Protein AF-0000000083250694 (afdb_homodimer)

Structur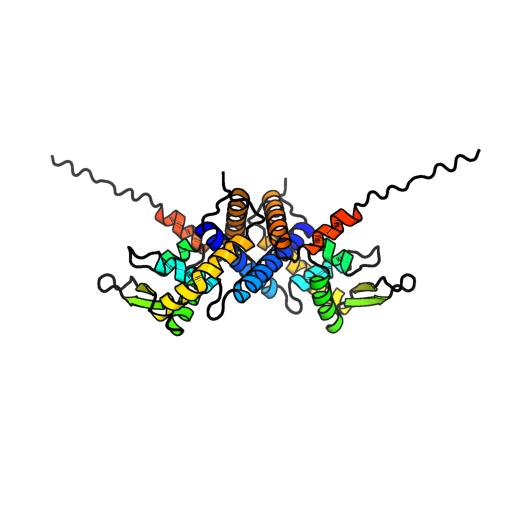e (mmCIF, N/CA/C/O backbone):
data_AF-0000000083250694-model_v1
#
loop_
_entity.id
_entity.type
_entity.pdbx_description
1 polymer 'DNA-binding MarR family transcriptional regulator'
#
loop_
_atom_site.group_PDB
_atom_site.id
_atom_site.type_symbol
_atom_site.label_atom_id
_atom_site.label_alt_id
_atom_site.label_comp_id
_atom_site.label_asym_id
_atom_site.label_entity_id
_atom_site.label_seq_id
_atom_site.pdbx_PDB_ins_code
_atom_site.Cartn_x
_atom_site.Cartn_y
_atom_site.Cartn_z
_atom_site.occupancy
_atom_site.B_iso_or_equiv
_atom_site.auth_seq_id
_atom_site.auth_comp_id
_atom_site.auth_asym_id
_atom_site.auth_atom_id
_atom_site.pdbx_PDB_model_num
ATOM 1 N N . MET A 1 1 ? -27.5 13.82 0.623 1 37.41 1 MET A N 1
ATOM 2 C CA . MET A 1 1 ? -26.562 14.047 1.709 1 37.41 1 MET A CA 1
ATOM 3 C C . MET A 1 1 ? -25.125 13.805 1.243 1 37.41 1 MET A C 1
ATOM 5 O O . MET A 1 1 ? -24.844 12.789 0.613 1 37.41 1 MET A O 1
ATOM 9 N N . HIS A 1 2 ? -24.328 14.688 0.843 1 50.53 2 HIS A N 1
ATOM 10 C CA . HIS A 1 2 ? -23.094 14.75 0.069 1 50.53 2 HIS A CA 1
ATOM 11 C C . HIS A 1 2 ? -21.984 13.969 0.748 1 50.53 2 HIS A C 1
ATOM 13 O O . HIS A 1 2 ? -21.75 14.117 1.949 1 50.53 2 HIS A O 1
ATOM 19 N N . ASP A 1 3 ? -21.797 12.695 0.437 1 65.75 3 ASP A N 1
ATOM 20 C CA . ASP A 1 3 ? -20.75 11.766 0.854 1 65.75 3 ASP A CA 1
ATOM 21 C C . ASP A 1 3 ? -19.406 12.484 1.016 1 65.75 3 ASP A C 1
ATOM 23 O O . ASP A 1 3 ? -18.422 12.094 0.395 1 65.75 3 ASP A O 1
ATOM 27 N N . ASP A 1 4 ? -19.609 13.656 1.803 1 83.25 4 ASP A N 1
ATOM 28 C CA . ASP A 1 4 ? -18.422 14.477 2.002 1 83.25 4 ASP A CA 1
ATOM 29 C C . ASP A 1 4 ? -17.438 13.789 2.941 1 83.25 4 ASP A C 1
ATOM 31 O O . ASP A 1 4 ? -17.766 13.5 4.094 1 83.25 4 ASP A O 1
ATOM 35 N N . LYS A 1 5 ? -16.422 13.383 2.465 1 90.69 5 LYS A N 1
ATOM 36 C CA . LYS A 1 5 ? -15.352 12.781 3.26 1 90.69 5 LYS A CA 1
ATOM 37 C C . LYS A 1 5 ? -14.391 13.844 3.787 1 90.69 5 LYS A C 1
ATOM 39 O O . LYS A 1 5 ? -13.789 14.586 3.008 1 90.69 5 LYS A O 1
ATOM 44 N N . PRO A 1 6 ? -14.422 13.945 5.191 1 90.81 6 PRO A N 1
ATOM 45 C CA . PRO A 1 6 ? -13.484 14.914 5.746 1 90.81 6 PRO A CA 1
ATOM 46 C C . PRO A 1 6 ? -12.047 14.695 5.266 1 90.81 6 PRO A C 1
ATOM 48 O O . PRO A 1 6 ? -11.617 13.547 5.102 1 90.81 6 PRO A O 1
ATOM 51 N N . LEU A 1 7 ? -11.359 15.82 5 1 88.25 7 LEU A N 1
ATOM 52 C CA . LEU A 1 7 ? -10 15.773 4.488 1 88.25 7 LEU A CA 1
ATOM 53 C C . LEU A 1 7 ? -9.109 14.93 5.395 1 88.25 7 LEU A C 1
ATOM 55 O O . LEU A 1 7 ? -8.266 14.172 4.914 1 88.25 7 LEU A O 1
ATOM 59 N N . LEU A 1 8 ? -9.312 15.039 6.711 1 86.62 8 LEU A N 1
ATOM 60 C CA . LEU A 1 8 ? -8.492 14.297 7.656 1 86.62 8 LEU A CA 1
ATOM 61 C C . LEU A 1 8 ? -8.672 12.789 7.469 1 86.62 8 LEU A C 1
ATOM 63 O O . LEU A 1 8 ? -7.707 12.031 7.574 1 86.62 8 LEU A O 1
ATOM 67 N N . LEU A 1 9 ? -9.898 12.359 7.152 1 91.38 9 LEU A N 1
ATOM 68 C CA . LEU A 1 9 ? -10.164 10.953 6.898 1 91.38 9 LEU A CA 1
ATOM 69 C C . LEU A 1 9 ? -9.414 10.477 5.656 1 91.38 9 LEU A C 1
ATOM 71 O O . LEU A 1 9 ? -8.805 9.406 5.668 1 91.38 9 LEU A O 1
ATOM 75 N N . LEU A 1 10 ? -9.43 11.258 4.648 1 92.38 10 LEU A N 1
ATOM 76 C CA . LEU A 1 10 ? -8.758 10.906 3.404 1 92.38 10 LEU A CA 1
ATOM 77 C C . LEU A 1 10 ? -7.246 10.836 3.607 1 92.38 10 LEU A C 1
ATOM 79 O O . LEU A 1 10 ? -6.59 9.922 3.109 1 92.38 10 LEU A O 1
ATOM 83 N N . GLN A 1 11 ? -6.738 11.719 4.344 1 89.06 11 GLN A N 1
ATOM 84 C CA . GLN A 1 11 ? -5.305 11.766 4.605 1 89.06 11 GLN A CA 1
ATOM 85 C C . GLN A 1 11 ? -4.855 10.562 5.43 1 89.06 11 GLN A C 1
ATOM 87 O O . GLN A 1 11 ? -3.832 9.945 5.129 1 89.06 11 GLN A O 1
ATOM 92 N N . GLN A 1 12 ? -5.656 10.273 6.441 1 88.44 12 GLN A N 1
ATOM 93 C CA . GLN A 1 12 ? -5.305 9.156 7.312 1 88.44 12 GLN A CA 1
ATOM 94 C C . GLN A 1 12 ? -5.391 7.828 6.562 1 88.44 12 GLN A C 1
ATOM 96 O O . GLN A 1 12 ? -4.543 6.953 6.746 1 88.44 12 GLN A O 1
ATOM 101 N N . THR A 1 13 ? -6.395 7.707 5.785 1 93.38 13 THR A N 1
ATOM 102 C CA . THR A 1 13 ? -6.578 6.473 5.031 1 93.38 13 THR A CA 1
ATOM 103 C C . THR A 1 13 ? -5.457 6.293 4.008 1 93.38 13 THR A C 1
ATOM 105 O O . THR A 1 13 ? -4.926 5.195 3.846 1 93.38 13 THR A O 1
ATOM 108 N N . TYR A 1 14 ? -5.09 7.379 3.348 1 92.5 14 TYR A N 1
ATOM 109 C CA . TYR A 1 14 ? -3.973 7.355 2.412 1 92.5 14 TYR A CA 1
ATOM 110 C C . TYR A 1 14 ? -2.684 6.949 3.113 1 92.5 14 TYR A C 1
ATOM 112 O O . TYR A 1 14 ? -1.978 6.047 2.656 1 92.5 14 TYR A O 1
ATOM 120 N N . ALA A 1 15 ? -2.451 7.562 4.234 1 86.31 15 ALA A N 1
ATOM 121 C CA . ALA A 1 15 ? -1.24 7.273 4.996 1 86.31 15 ALA A CA 1
ATOM 122 C C . ALA A 1 15 ? -1.222 5.82 5.465 1 86.31 15 ALA A C 1
ATOM 124 O O . ALA A 1 15 ? -0.187 5.152 5.395 1 86.31 15 ALA A O 1
ATOM 125 N N . ALA A 1 16 ? -2.342 5.332 5.938 1 89.94 16 ALA A N 1
ATOM 126 C CA . ALA A 1 16 ? -2.439 3.963 6.434 1 89.94 16 ALA A CA 1
ATOM 127 C C . ALA A 1 16 ? -2.236 2.953 5.309 1 89.94 16 ALA A C 1
ATOM 129 O O . ALA A 1 16 ? -1.6 1.915 5.504 1 89.94 16 ALA A O 1
ATOM 130 N N . LEU A 1 17 ? -2.783 3.24 4.176 1 93.62 17 LEU A N 1
ATOM 131 C CA . LEU A 1 17 ? -2.646 2.365 3.016 1 93.62 17 LEU A CA 1
ATOM 132 C C . LEU A 1 17 ? -1.185 2.227 2.609 1 93.62 17 LEU A C 1
ATOM 134 O O . LEU A 1 17 ? -0.681 1.11 2.461 1 93.62 17 LEU A O 1
ATOM 138 N N . ILE A 1 18 ? -0.515 3.352 2.514 1 89.38 18 ILE A N 1
ATOM 139 C CA . ILE A 1 18 ? 0.882 3.369 2.094 1 89.38 18 ILE A CA 1
ATOM 140 C C . ILE A 1 18 ? 1.743 2.662 3.139 1 89.38 18 ILE A C 1
ATOM 142 O O . ILE A 1 18 ? 2.549 1.792 2.801 1 89.38 18 ILE A O 1
ATOM 146 N N . ALA A 1 19 ? 1.518 2.979 4.402 1 86.56 19 ALA A N 1
ATOM 147 C CA . ALA A 1 19 ? 2.312 2.395 5.48 1 86.56 19 ALA A CA 1
ATOM 148 C C . ALA A 1 19 ? 2.094 0.887 5.566 1 86.56 19 ALA A C 1
ATOM 150 O O . ALA A 1 19 ? 3.049 0.125 5.746 1 86.56 19 ALA A O 1
ATOM 151 N N . SER A 1 20 ? 0.843 0.477 5.492 1 91.62 20 SER A N 1
ATOM 152 C CA . SER A 1 20 ? 0.532 -0.947 5.562 1 91.62 20 SER A CA 1
ATOM 153 C C . SER A 1 20 ? 1.184 -1.713 4.418 1 91.62 20 SER A C 1
ATOM 155 O O . SER A 1 20 ? 1.763 -2.781 4.629 1 91.62 20 SER A O 1
ATOM 157 N N . ALA A 1 21 ? 1.111 -1.134 3.25 1 90.81 21 ALA A N 1
ATOM 158 C CA . ALA A 1 21 ? 1.697 -1.78 2.08 1 90.81 21 ALA A CA 1
ATOM 159 C C . ALA A 1 21 ? 3.215 -1.878 2.209 1 90.81 21 ALA A C 1
ATOM 161 O O . ALA A 1 21 ? 3.797 -2.938 1.969 1 90.81 21 ALA A O 1
ATOM 162 N N . HIS A 1 22 ? 3.865 -0.822 2.602 1 86.56 22 HIS A N 1
ATOM 163 C CA . HIS A 1 22 ? 5.316 -0.796 2.725 1 86.56 22 HIS A CA 1
ATOM 164 C C . HIS A 1 22 ? 5.789 -1.703 3.855 1 86.56 22 HIS A C 1
ATOM 166 O O . HIS A 1 22 ? 6.781 -2.424 3.707 1 86.56 22 HIS A O 1
ATOM 172 N N . GLY A 1 23 ? 5.078 -1.612 4.961 1 86.06 23 GLY A N 1
ATOM 173 C CA . GLY A 1 23 ? 5.418 -2.492 6.066 1 86.06 23 GLY A CA 1
ATOM 174 C C . GLY A 1 23 ? 5.312 -3.963 5.715 1 86.06 23 GLY A C 1
ATOM 175 O O . GLY A 1 23 ? 6.207 -4.75 6.031 1 86.06 23 GLY A O 1
ATOM 176 N N . LEU A 1 24 ? 4.281 -4.336 5.059 1 89 24 LEU A N 1
ATOM 177 C CA . LEU A 1 24 ? 4.062 -5.727 4.672 1 89 24 LEU A CA 1
ATOM 178 C C . LEU A 1 24 ? 5.07 -6.16 3.613 1 89 24 LEU A C 1
ATOM 180 O O . LEU A 1 24 ? 5.586 -7.281 3.664 1 89 24 LEU A O 1
ATOM 184 N N . GLN A 1 25 ? 5.301 -5.297 2.648 1 86.81 25 GLN A N 1
ATOM 185 C CA . GLN A 1 25 ? 6.285 -5.605 1.618 1 86.81 25 GLN A CA 1
ATOM 186 C C . GLN A 1 25 ? 7.668 -5.824 2.227 1 86.81 25 GLN A C 1
ATOM 188 O O . GLN A 1 25 ? 8.367 -6.77 1.862 1 86.81 25 GLN A O 1
ATOM 193 N N . ALA A 1 26 ? 8.047 -4.98 3.139 1 84.38 26 ALA A N 1
ATOM 194 C CA . ALA A 1 26 ? 9.344 -5.109 3.809 1 84.38 26 ALA A CA 1
ATOM 195 C C . ALA A 1 26 ? 9.438 -6.426 4.574 1 84.38 26 ALA A C 1
ATOM 197 O O . ALA A 1 26 ? 10.469 -7.094 4.543 1 84.38 26 ALA A O 1
ATOM 198 N N . GLN A 1 27 ? 8.383 -6.754 5.223 1 84.12 27 GLN A N 1
ATOM 199 C CA . GLN A 1 27 ? 8.352 -8.016 5.961 1 84.12 27 GLN A CA 1
ATOM 200 C C . GLN A 1 27 ? 8.438 -9.203 5.012 1 84.12 27 GLN A C 1
ATOM 202 O O . GLN A 1 27 ? 9.156 -10.172 5.281 1 84.12 27 GLN A O 1
ATOM 207 N N . GLY A 1 28 ? 7.656 -9.133 3.945 1 85 28 GLY A N 1
ATOM 208 C CA . GLY A 1 28 ? 7.672 -10.211 2.967 1 85 28 GLY A CA 1
ATOM 209 C C . GLY A 1 28 ? 9.031 -10.422 2.33 1 85 28 GLY A C 1
ATOM 210 O O . GLY A 1 28 ? 9.445 -11.555 2.096 1 85 28 GLY A O 1
ATOM 211 N N . ASP A 1 29 ? 9.727 -9.32 2.064 1 77.56 29 ASP A N 1
ATOM 212 C CA . ASP A 1 29 ? 11.023 -9.375 1.411 1 77.56 29 ASP A CA 1
ATOM 213 C C . ASP A 1 29 ? 12.078 -9.984 2.338 1 77.56 29 ASP A C 1
ATOM 215 O O . ASP A 1 29 ? 13.094 -10.508 1.875 1 77.56 29 ASP A O 1
ATOM 219 N N . LYS A 1 30 ? 11.859 -9.836 3.613 1 77.56 30 LYS A N 1
ATOM 220 C CA . LYS A 1 30 ? 12.789 -10.438 4.566 1 77.56 30 LYS A CA 1
ATOM 221 C C . LYS A 1 30 ? 12.68 -11.961 4.555 1 77.56 30 LYS A C 1
ATOM 223 O O . LYS A 1 30 ? 13.633 -12.656 4.914 1 77.56 30 LYS A O 1
ATOM 228 N N . TYR A 1 31 ? 11.516 -12.367 4.203 1 69.38 31 TYR A N 1
ATOM 229 C CA . TYR A 1 31 ? 11.266 -13.805 4.277 1 69.38 31 TYR A CA 1
ATOM 230 C C . TYR A 1 31 ? 11.773 -14.516 3.029 1 69.38 31 TYR A C 1
ATOM 232 O O . TYR A 1 31 ? 11.977 -15.734 3.037 1 69.38 31 TYR A O 1
ATOM 240 N N . VAL A 1 32 ? 12.062 -13.641 1.987 1 65.94 32 VAL A N 1
ATOM 241 C CA . VAL A 1 32 ? 12.398 -14.312 0.738 1 65.94 32 VAL A CA 1
ATOM 242 C C . VAL A 1 32 ? 13.789 -13.875 0.277 1 65.94 32 VAL A C 1
ATOM 244 O O . VAL A 1 32 ? 14.195 -12.734 0.513 1 65.94 32 VAL A O 1
ATOM 247 N N . GLU A 1 33 ? 14.672 -14.789 -0.021 1 67.06 33 GLU A N 1
ATOM 248 C CA . GLU A 1 33 ? 16.078 -14.594 -0.351 1 67.06 33 GLU A CA 1
ATOM 249 C C . GLU A 1 33 ? 16.25 -14.125 -1.794 1 67.06 33 GLU A C 1
ATOM 251 O O . GLU A 1 33 ? 16.875 -13.094 -2.047 1 67.06 33 GLU A O 1
ATOM 256 N N . VAL A 1 34 ? 15.75 -14.898 -2.734 1 73.38 34 VAL A N 1
ATOM 257 C CA . VAL A 1 34 ? 16.078 -14.695 -4.141 1 73.38 34 VAL A CA 1
ATOM 258 C C . VAL A 1 34 ? 14.914 -14.008 -4.852 1 73.38 34 VAL A C 1
ATOM 260 O O . VAL A 1 34 ? 15.125 -13.102 -5.664 1 73.38 34 VAL A O 1
ATOM 263 N N . LEU A 1 35 ? 13.672 -14.367 -4.488 1 84.44 35 LEU A N 1
ATOM 264 C CA . LEU A 1 35 ? 12.469 -13.812 -5.086 1 84.44 35 LEU A CA 1
ATOM 265 C C . LEU A 1 35 ? 11.711 -12.953 -4.078 1 84.44 35 LEU A C 1
ATOM 267 O O . LEU A 1 35 ? 11.727 -13.242 -2.877 1 84.44 35 LEU A O 1
ATOM 271 N N . THR A 1 36 ? 11.148 -11.906 -4.609 1 85.56 36 THR A N 1
ATOM 272 C CA . THR A 1 36 ? 10.227 -11.172 -3.754 1 85.56 36 THR A CA 1
ATOM 273 C C . THR A 1 36 ? 9 -12.016 -3.42 1 85.56 36 THR A C 1
ATOM 275 O O . THR A 1 36 ? 8.742 -13.031 -4.07 1 85.56 36 THR A O 1
ATOM 278 N N . SER A 1 37 ? 8.258 -11.602 -2.428 1 86.06 37 SER A N 1
ATOM 279 C CA . SER A 1 37 ? 7.031 -12.297 -2.061 1 86.06 37 SER A CA 1
ATOM 280 C C . SER A 1 37 ? 6.047 -12.328 -3.225 1 86.06 37 SER A C 1
ATOM 282 O O . SER A 1 37 ? 5.41 -13.359 -3.475 1 86.06 37 SER A O 1
ATOM 284 N N . ARG A 1 38 ? 5.965 -11.227 -3.941 1 86.69 38 ARG A N 1
ATOM 285 C CA . ARG A 1 38 ? 5.051 -11.164 -5.078 1 86.69 38 ARG A CA 1
ATOM 286 C C . ARG A 1 38 ? 5.457 -12.156 -6.164 1 86.69 38 ARG A C 1
ATOM 288 O O . ARG A 1 38 ? 4.605 -12.812 -6.762 1 86.69 38 ARG A O 1
ATOM 295 N N . GLN A 1 39 ? 6.695 -12.188 -6.426 1 89.31 39 GLN A N 1
ATOM 296 C CA . GLN A 1 39 ? 7.207 -13.117 -7.422 1 89.31 39 GLN A CA 1
ATOM 297 C C . GLN A 1 39 ? 6.941 -14.562 -7.012 1 89.31 39 GLN A C 1
ATOM 299 O O . GLN A 1 39 ? 6.578 -15.398 -7.848 1 89.31 39 GLN A O 1
ATOM 304 N N . LEU A 1 40 ? 7.133 -14.883 -5.797 1 88.06 40 LEU A N 1
ATOM 305 C CA . LEU A 1 40 ? 6.883 -16.234 -5.293 1 88.06 40 LEU A CA 1
ATOM 306 C C . LEU A 1 40 ? 5.402 -16.594 -5.406 1 88.06 40 LEU A C 1
ATOM 308 O O . LEU A 1 40 ? 5.059 -17.719 -5.754 1 88.06 40 LEU A O 1
ATOM 312 N N . MET A 1 41 ? 4.598 -15.633 -5.125 1 88 41 MET A N 1
ATOM 313 C CA . MET A 1 41 ? 3.16 -15.859 -5.238 1 88 41 MET A CA 1
ATOM 314 C C . MET A 1 41 ? 2.77 -16.172 -6.676 1 88 41 MET A C 1
ATOM 316 O O . MET A 1 41 ? 1.985 -17.094 -6.926 1 88 41 MET A O 1
ATOM 320 N N . VAL A 1 42 ? 3.293 -15.477 -7.578 1 90.75 42 VAL A N 1
ATOM 321 C CA . VAL A 1 42 ? 3.014 -15.703 -8.992 1 90.75 42 VAL A CA 1
ATOM 322 C C . VAL A 1 42 ? 3.504 -17.094 -9.398 1 90.75 42 VAL A C 1
ATOM 324 O O . VAL A 1 42 ? 2.795 -17.828 -10.086 1 90.75 42 VAL A O 1
ATOM 327 N N . LEU A 1 43 ? 4.672 -17.391 -8.938 1 90.56 43 LEU A N 1
ATOM 328 C CA . LEU A 1 43 ? 5.238 -18.703 -9.227 1 90.56 43 LEU A CA 1
ATOM 329 C C . LEU A 1 43 ? 4.344 -19.812 -8.688 1 90.56 43 LEU A C 1
ATOM 331 O O . LEU A 1 43 ? 4.141 -20.844 -9.344 1 90.56 43 LEU A O 1
ATOM 335 N N . THR A 1 44 ? 3.859 -19.641 -7.535 1 88.12 44 THR A N 1
ATOM 336 C CA . THR A 1 44 ? 2.971 -20.609 -6.898 1 88.12 44 THR A CA 1
ATOM 337 C C . THR A 1 44 ? 1.701 -20.797 -7.727 1 88.12 44 THR A C 1
ATOM 339 O O . THR A 1 44 ? 1.256 -21.922 -7.938 1 88.12 44 THR A O 1
ATOM 342 N N . VAL A 1 45 ? 1.151 -19.719 -8.188 1 88.38 45 VAL A N 1
ATOM 343 C CA . VAL A 1 45 ? -0.077 -19.766 -8.969 1 88.38 45 VAL A CA 1
ATOM 344 C C . VAL A 1 45 ? 0.175 -20.5 -10.281 1 88.38 45 VAL A C 1
ATOM 346 O O . VAL A 1 45 ? -0.613 -21.375 -10.68 1 88.38 45 VAL A O 1
ATOM 349 N N . ILE A 1 46 ? 1.248 -20.188 -10.938 1 90.12 46 ILE A N 1
ATOM 350 C CA . ILE A 1 46 ? 1.582 -20.859 -12.188 1 90.12 46 ILE A CA 1
ATOM 351 C C . ILE A 1 46 ? 1.74 -22.359 -11.953 1 90.12 46 ILE A C 1
ATOM 353 O O . ILE A 1 46 ? 1.211 -23.172 -12.711 1 90.12 46 ILE A O 1
ATOM 357 N N . ALA A 1 47 ? 2.43 -22.703 -10.906 1 87.75 47 ALA A N 1
ATOM 358 C CA . ALA A 1 47 ? 2.717 -24.109 -10.602 1 87.75 47 ALA A CA 1
ATOM 359 C C . ALA A 1 47 ? 1.436 -24.875 -10.289 1 87.75 47 ALA A C 1
ATOM 361 O O . ALA A 1 47 ? 1.338 -26.062 -10.578 1 87.75 47 ALA A O 1
ATOM 362 N N . ARG A 1 48 ? 0.532 -24.234 -9.789 1 83.94 48 ARG A N 1
ATOM 363 C CA . ARG A 1 48 ? -0.712 -24.875 -9.383 1 83.94 48 ARG A CA 1
ATOM 364 C C . ARG A 1 48 ? -1.666 -25.016 -10.57 1 83.94 48 ARG A C 1
ATOM 366 O O . ARG A 1 48 ? -2.508 -25.906 -10.594 1 83.94 48 ARG A O 1
ATOM 373 N N . MET A 1 49 ? -1.572 -24.109 -11.484 1 81.31 49 MET A N 1
ATOM 374 C CA . MET A 1 49 ? -2.482 -24.109 -12.633 1 81.31 49 MET A CA 1
ATOM 375 C C . MET A 1 49 ? -2.064 -25.156 -13.656 1 81.31 49 MET A C 1
ATOM 377 O O . MET A 1 49 ? -2.793 -25.406 -14.625 1 81.31 49 MET A O 1
ATOM 381 N N . ALA A 1 50 ? -1.828 -26.359 -13.484 1 63.69 50 ALA A N 1
ATOM 382 C CA . ALA A 1 50 ? -1.199 -27.406 -14.297 1 63.69 50 ALA A CA 1
ATOM 383 C C . ALA A 1 50 ? -2.145 -27.891 -15.391 1 63.69 50 ALA A C 1
ATOM 385 O O . ALA A 1 50 ? -1.7 -28.344 -16.453 1 63.69 50 ALA A O 1
ATOM 386 N N . ASP A 1 51 ? -3.367 -27.875 -15.18 1 59.72 51 ASP A N 1
ATOM 387 C CA . ASP A 1 51 ? -4.207 -28.672 -16.062 1 59.72 51 ASP A CA 1
ATOM 388 C C . ASP A 1 51 ? -4.402 -27.984 -17.406 1 59.72 51 ASP A C 1
ATOM 390 O O . ASP A 1 51 ? -4.723 -28.625 -18.406 1 59.72 51 ASP A O 1
ATOM 394 N N . GLU A 1 52 ? -4.266 -26.75 -17.562 1 65.75 52 GLU A N 1
ATOM 395 C CA . GLU A 1 52 ? -4.449 -25.969 -18.797 1 65.75 52 GLU A CA 1
ATOM 396 C C . GLU A 1 52 ? -3.295 -25 -19.016 1 65.75 52 GLU A C 1
ATOM 398 O O . GLU A 1 52 ? -2.506 -24.75 -18.094 1 65.75 52 GLU A O 1
ATOM 403 N N . PRO A 1 53 ? -3.053 -24.844 -20.344 1 78.94 53 PRO A N 1
ATOM 404 C CA . PRO A 1 53 ? -2.049 -23.812 -20.578 1 78.94 53 PRO A CA 1
ATOM 405 C C . PRO A 1 53 ? -2.244 -22.578 -19.688 1 78.94 53 PRO A C 1
ATOM 407 O O . PRO A 1 53 ? -3.344 -22.031 -19.625 1 78.94 53 PRO A O 1
ATOM 410 N N . VAL A 1 54 ? -1.235 -22.406 -18.953 1 87.94 54 VAL A N 1
ATOM 411 C CA . VAL A 1 54 ? -1.268 -21.25 -18.047 1 87.94 54 VAL A CA 1
ATOM 412 C C . VAL A 1 54 ? -0.874 -19.984 -18.812 1 87.94 54 VAL A C 1
ATOM 414 O O . VAL A 1 54 ? 0.274 -19.844 -19.234 1 87.94 54 VAL A O 1
ATOM 417 N N . THR A 1 55 ? -1.878 -19.078 -19.031 1 89 55 THR A N 1
ATOM 418 C CA . THR A 1 55 ? -1.605 -17.844 -19.75 1 89 55 THR A CA 1
ATOM 419 C C . THR A 1 55 ? -1.338 -16.688 -18.781 1 89 55 THR A C 1
ATOM 421 O O . THR A 1 55 ? -1.682 -16.781 -17.594 1 89 55 THR A O 1
ATOM 424 N N . ILE A 1 56 ? -0.686 -15.672 -19.359 1 90.31 56 ILE A N 1
ATOM 425 C CA . ILE A 1 56 ? -0.428 -14.477 -18.562 1 90.31 56 ILE A CA 1
ATOM 426 C C . ILE A 1 56 ? -1.748 -13.898 -18.047 1 90.31 56 ILE A C 1
ATOM 428 O O . ILE A 1 56 ? -1.859 -13.523 -16.875 1 90.31 56 ILE A O 1
ATOM 432 N N . ASN A 1 57 ? -2.76 -13.938 -18.844 1 88.19 57 ASN A N 1
ATOM 433 C CA . ASN A 1 57 ? -4.066 -13.406 -18.484 1 88.19 57 ASN A CA 1
ATOM 434 C C . ASN A 1 57 ? -4.711 -14.227 -17.359 1 88.19 57 ASN A C 1
ATOM 436 O O . ASN A 1 57 ? -5.32 -13.664 -16.453 1 88.19 57 ASN A O 1
ATOM 440 N N . ALA A 1 58 ? -4.602 -15.484 -17.469 1 87.44 58 ALA A N 1
ATOM 441 C CA . ALA A 1 58 ? -5.184 -16.359 -16.453 1 87.44 58 ALA A CA 1
ATOM 442 C C . ALA A 1 58 ? -4.523 -16.141 -15.102 1 87.44 58 ALA A C 1
ATOM 444 O O . ALA A 1 58 ? -5.199 -16.109 -14.07 1 87.44 58 ALA A O 1
ATOM 445 N N . VAL A 1 59 ? -3.223 -15.945 -15.086 1 89.75 59 VAL A N 1
ATOM 446 C CA . VAL A 1 59 ? -2.49 -15.711 -13.844 1 89.75 59 VAL A CA 1
ATOM 447 C C . VAL A 1 59 ? -2.865 -14.352 -13.266 1 89.75 59 VAL A C 1
ATOM 449 O O . VAL A 1 59 ? -3.074 -14.219 -12.062 1 89.75 59 VAL A O 1
ATOM 452 N N . ALA A 1 60 ? -2.984 -13.359 -14.148 1 89.31 60 ALA A N 1
ATOM 453 C CA . ALA A 1 60 ? -3.369 -12.016 -13.719 1 89.31 60 ALA A CA 1
ATOM 454 C C . ALA A 1 60 ? -4.734 -12.031 -13.039 1 89.31 60 ALA A C 1
ATOM 456 O O . ALA A 1 60 ? -4.918 -11.422 -11.977 1 89.31 60 ALA A O 1
ATOM 457 N N . ARG A 1 61 ? -5.66 -12.734 -13.609 1 84.44 61 ARG A N 1
ATOM 458 C CA . ARG A 1 61 ? -7.004 -12.867 -13.055 1 84.44 61 ARG A CA 1
ATOM 459 C C . ARG A 1 61 ? -6.973 -13.531 -11.688 1 84.44 61 ARG A C 1
ATOM 461 O O . ARG A 1 61 ? -7.613 -13.062 -10.75 1 84.44 61 ARG A O 1
ATOM 468 N N . GLU A 1 62 ? -6.188 -14.547 -11.602 1 83.75 62 GLU A N 1
ATOM 469 C CA . GLU A 1 62 ? -6.078 -15.273 -10.336 1 83.75 62 GLU A CA 1
ATOM 470 C C . GLU A 1 62 ? -5.473 -14.391 -9.25 1 83.75 62 GLU A C 1
ATOM 472 O O . GLU A 1 62 ? -5.871 -14.461 -8.086 1 83.75 62 GLU A O 1
ATOM 477 N N . MET A 1 63 ? -4.551 -13.562 -9.602 1 84.88 63 MET A N 1
ATOM 478 C CA . MET A 1 63 ? -3.828 -12.719 -8.648 1 84.88 63 MET A CA 1
ATOM 479 C C . MET A 1 63 ? -4.586 -11.422 -8.383 1 84.88 63 MET A C 1
ATOM 481 O O . MET A 1 63 ? -4.207 -10.641 -7.512 1 84.88 63 MET A O 1
ATOM 485 N N . GLY A 1 64 ? -5.59 -11.18 -9.211 1 77.56 64 GLY A N 1
ATOM 486 C CA . GLY A 1 64 ? -6.348 -9.945 -9.055 1 77.56 64 GLY A CA 1
ATOM 487 C C . GLY A 1 64 ? -5.59 -8.711 -9.5 1 77.56 64 GLY A C 1
ATOM 488 O O . GLY A 1 64 ? -5.652 -7.668 -8.852 1 77.56 64 GLY A O 1
ATOM 489 N N . THR A 1 65 ? -4.781 -8.844 -10.531 1 82.81 65 THR A N 1
ATOM 490 C CA . THR A 1 65 ? -3.996 -7.727 -11.047 1 82.81 65 THR A CA 1
ATOM 491 C C . THR A 1 65 ? -4.211 -7.559 -12.547 1 82.81 65 THR A C 1
ATOM 493 O O . THR A 1 65 ? -4.934 -8.344 -13.172 1 82.81 65 THR A O 1
ATOM 496 N N . THR A 1 66 ? -3.697 -6.5 -13.125 1 82.5 66 THR A N 1
ATOM 497 C CA . THR A 1 66 ? -3.84 -6.238 -14.555 1 82.5 66 THR A CA 1
ATOM 498 C C . THR A 1 66 ? -2.871 -7.098 -15.359 1 82.5 66 THR A C 1
ATOM 500 O O . THR A 1 66 ? -1.826 -7.508 -14.852 1 82.5 66 THR A O 1
ATOM 503 N N . LYS A 1 67 ? -3.268 -7.34 -16.594 1 88 67 LYS A N 1
ATOM 504 C CA . LYS A 1 67 ? -2.418 -8.094 -17.516 1 88 67 LYS A CA 1
ATOM 505 C C . LYS A 1 67 ? -1.07 -7.402 -17.703 1 88 67 LYS A C 1
ATOM 507 O O . LYS A 1 67 ? -0.034 -8.062 -17.781 1 88 67 LYS A O 1
ATOM 512 N N . GLN A 1 68 ? -1.114 -6.102 -17.781 1 87.25 68 GLN A N 1
ATOM 513 C CA . GLN A 1 68 ? 0.104 -5.332 -18 1 87.25 68 GLN A CA 1
ATOM 514 C C . GLN A 1 68 ? 1.095 -5.531 -16.859 1 87.25 68 GLN A C 1
ATOM 516 O O . GLN A 1 68 ? 2.279 -5.785 -17.094 1 87.25 68 GLN A O 1
ATOM 521 N N . SER A 1 69 ? 0.601 -5.402 -15.57 1 85.44 69 SER A N 1
ATOM 522 C CA . SER A 1 69 ? 1.456 -5.598 -14.406 1 85.44 69 SER A CA 1
ATOM 523 C C . SER A 1 69 ? 1.992 -7.023 -14.352 1 85.44 69 SER A C 1
ATOM 525 O O . SER A 1 69 ? 3.16 -7.242 -14.016 1 85.44 69 SER A O 1
ATOM 527 N N . MET A 1 70 ? 1.182 -7.941 -14.688 1 91.56 70 MET A N 1
ATOM 528 C CA . MET A 1 70 ? 1.566 -9.352 -14.656 1 91.56 70 MET A CA 1
ATOM 529 C C . MET A 1 70 ? 2.617 -9.648 -15.727 1 91.56 70 MET A C 1
ATOM 531 O O . MET A 1 70 ? 3.568 -10.391 -15.477 1 91.56 70 MET A O 1
ATOM 535 N N . ARG A 1 71 ? 2.436 -9.07 -16.875 1 92.81 71 ARG A N 1
ATOM 536 C CA . ARG A 1 71 ? 3.393 -9.258 -17.969 1 92.81 71 ARG A CA 1
ATOM 537 C C . ARG A 1 71 ? 4.789 -8.797 -17.547 1 92.81 71 ARG A C 1
ATOM 539 O O . ARG A 1 71 ? 5.777 -9.484 -17.812 1 92.81 71 ARG A O 1
ATOM 546 N N . GLN A 1 72 ? 4.812 -7.672 -16.891 1 91.69 72 GLN A N 1
ATOM 547 C CA . GLN A 1 72 ? 6.09 -7.133 -16.438 1 91.69 72 GLN A CA 1
ATOM 548 C C . GLN A 1 72 ? 6.75 -8.062 -15.422 1 91.69 72 GLN A C 1
ATOM 550 O O . GLN A 1 72 ? 7.957 -8.297 -15.484 1 91.69 72 GLN A O 1
ATOM 555 N N . LEU A 1 73 ? 5.988 -8.5 -14.555 1 91.12 73 LEU A N 1
ATOM 556 C CA . LEU A 1 73 ? 6.496 -9.391 -13.516 1 91.12 73 LEU A CA 1
ATOM 557 C C . LEU A 1 73 ? 6.98 -10.703 -14.117 1 91.12 73 LEU A C 1
ATOM 559 O O . LEU A 1 73 ? 8.055 -11.195 -13.766 1 91.12 73 LEU A O 1
ATOM 563 N N . ILE A 1 74 ? 6.258 -11.266 -15.055 1 93.94 74 ILE A N 1
ATOM 564 C CA . ILE A 1 74 ? 6.594 -12.531 -15.695 1 93.94 74 ILE A CA 1
ATOM 565 C C . ILE A 1 74 ? 7.852 -12.359 -16.547 1 93.94 74 ILE A C 1
ATOM 567 O O . ILE A 1 74 ? 8.695 -13.258 -16.609 1 93.94 74 ILE A O 1
ATOM 571 N N . ALA A 1 75 ? 7.957 -11.25 -17.25 1 94.62 75 ALA A N 1
ATOM 572 C CA . ALA A 1 75 ? 9.148 -10.977 -18.062 1 94.62 75 ALA A CA 1
ATOM 573 C C . ALA A 1 75 ? 10.414 -11.047 -17.219 1 94.62 75 ALA A C 1
ATOM 575 O O . ALA A 1 75 ? 11.422 -11.602 -17.641 1 94.62 75 ALA A O 1
ATOM 576 N N . LYS A 1 76 ? 10.336 -10.523 -16.047 1 93.81 76 LYS A N 1
ATOM 577 C CA . LYS A 1 76 ? 11.477 -10.562 -15.148 1 93.81 76 LYS A CA 1
ATOM 578 C C . LYS A 1 76 ? 11.797 -11.992 -14.719 1 93.81 76 LYS A C 1
ATOM 580 O O . LYS A 1 76 ? 12.961 -12.398 -14.695 1 93.81 76 LYS A O 1
ATOM 585 N N . LEU A 1 77 ? 10.797 -12.773 -14.43 1 94.69 77 LEU A N 1
ATOM 586 C CA . LEU A 1 77 ? 10.969 -14.164 -14.031 1 94.69 77 LEU A CA 1
ATOM 587 C C . LEU A 1 77 ? 11.539 -14.992 -15.18 1 94.69 77 LEU A C 1
ATOM 589 O O . LEU A 1 77 ? 12.336 -15.906 -14.961 1 94.69 77 LEU A O 1
ATOM 593 N N . GLU A 1 78 ? 11.109 -14.648 -16.375 1 95.31 78 GLU A N 1
ATOM 594 C CA . GLU A 1 78 ? 11.625 -15.32 -17.562 1 95.31 78 GLU A CA 1
ATOM 595 C C . GLU A 1 78 ? 13.102 -15.016 -17.766 1 95.31 78 GLU A C 1
ATOM 597 O O . GLU A 1 78 ? 13.898 -15.914 -18.016 1 95.31 78 GLU A O 1
ATOM 602 N N . THR A 1 79 ? 13.422 -13.766 -17.672 1 94.62 79 THR A N 1
ATOM 603 C CA . THR A 1 79 ? 14.805 -13.32 -17.812 1 94.62 79 THR A CA 1
ATOM 604 C C . THR A 1 79 ? 15.711 -14.008 -16.797 1 94.62 79 THR A C 1
ATOM 606 O O . THR A 1 79 ? 16.844 -14.367 -17.109 1 94.62 79 THR A O 1
ATOM 609 N N . ASP A 1 80 ? 15.164 -14.289 -15.594 1 93.38 80 ASP A N 1
ATOM 610 C CA . ASP A 1 80 ? 15.93 -14.891 -14.516 1 93.38 80 ASP A CA 1
ATOM 611 C C . ASP A 1 80 ? 15.93 -16.406 -14.617 1 93.38 80 ASP A C 1
ATOM 613 O O . ASP A 1 80 ? 16.5 -17.094 -13.766 1 93.38 80 ASP A O 1
ATOM 617 N N . GLY A 1 81 ? 15.273 -16.938 -15.68 1 95 81 GLY A N 1
ATOM 618 C CA . GLY A 1 81 ? 15.266 -18.359 -15.93 1 95 81 GLY A CA 1
ATOM 619 C C . GLY A 1 81 ? 14.367 -19.125 -14.984 1 95 81 GLY A C 1
ATOM 620 O O . GLY A 1 81 ? 14.555 -20.328 -14.781 1 95 81 GLY A O 1
ATOM 621 N N . ILE A 1 82 ? 13.398 -18.5 -14.359 1 95.25 82 ILE A N 1
ATOM 622 C CA . ILE A 1 82 ? 12.523 -19.094 -13.352 1 95.25 82 ILE A CA 1
ATOM 623 C C . ILE A 1 82 ? 11.242 -19.594 -14.016 1 95.25 82 ILE A C 1
ATOM 625 O O . ILE A 1 82 ? 10.688 -20.609 -13.594 1 95.25 82 ILE A O 1
ATOM 629 N N . VAL A 1 83 ? 10.797 -18.844 -15.039 1 95.38 83 VAL A N 1
ATOM 630 C CA . VAL A 1 83 ? 9.641 -19.219 -15.836 1 95.38 83 VAL A CA 1
ATOM 631 C C . VAL A 1 83 ? 10.016 -19.25 -17.312 1 95.38 83 VAL A C 1
ATOM 633 O O . VAL A 1 83 ? 10.922 -18.531 -17.734 1 95.38 83 VAL A O 1
ATOM 636 N N . LEU A 1 84 ? 9.391 -20.109 -18.047 1 94 84 LEU A N 1
ATOM 637 C CA . LEU A 1 84 ? 9.547 -20.188 -19.5 1 94 84 LEU A CA 1
ATOM 638 C C . LEU A 1 84 ? 8.211 -19.984 -20.203 1 94 84 LEU A C 1
ATOM 640 O O . LEU A 1 84 ? 7.184 -20.5 -19.75 1 94 84 LEU A O 1
ATOM 644 N N . LEU A 1 85 ? 8.305 -19.172 -21.266 1 90.94 85 LEU A N 1
ATOM 645 C CA . LEU A 1 85 ? 7.129 -19.016 -22.125 1 90.94 85 LEU A CA 1
ATOM 646 C C . LEU A 1 85 ? 7.188 -19.984 -23.312 1 90.94 85 LEU A C 1
ATOM 648 O O . LEU A 1 85 ? 8.172 -20 -24.047 1 90.94 85 LEU A O 1
ATOM 652 N N . GLN A 1 86 ? 6.172 -20.812 -23.312 1 87.56 86 GLN A N 1
ATOM 653 C CA . GLN A 1 86 ? 6.133 -21.797 -24.406 1 87.56 86 GLN A CA 1
ATOM 654 C C . GLN A 1 86 ? 4.949 -21.531 -25.328 1 87.56 86 GLN A C 1
ATOM 656 O O . GLN A 1 86 ? 3.816 -21.375 -24.875 1 87.56 86 GLN A O 1
ATOM 661 N N . GLN A 1 87 ? 5.258 -21.359 -26.547 1 81.38 87 GLN A N 1
ATOM 662 C CA . GLN A 1 87 ? 4.207 -21.156 -27.531 1 81.38 87 GLN A CA 1
ATOM 663 C C . GLN A 1 87 ? 3.398 -22.438 -27.75 1 81.38 87 GLN A C 1
ATOM 665 O O . GLN A 1 87 ? 3.949 -23.531 -27.719 1 81.38 87 GLN A O 1
ATOM 670 N N . ASN A 1 88 ? 2.078 -22.281 -27.547 1 70.19 88 ASN A N 1
ATOM 671 C CA . ASN A 1 88 ? 1.215 -23.422 -27.875 1 70.19 88 ASN A CA 1
ATOM 672 C C . ASN A 1 88 ? 1.259 -23.734 -29.375 1 70.19 88 ASN A C 1
ATOM 674 O O . ASN A 1 88 ? 0.994 -22.859 -30.203 1 70.19 88 ASN A O 1
ATOM 678 N N . PRO A 1 89 ? 1.728 -24.906 -29.656 1 69.19 89 PRO A N 1
ATOM 679 C CA . PRO A 1 89 ? 1.81 -25.281 -31.078 1 69.19 89 PRO A CA 1
ATOM 680 C C . PRO A 1 89 ? 0.462 -25.188 -31.797 1 69.19 89 PRO A C 1
ATOM 682 O O . PRO A 1 89 ? 0.413 -24.984 -33 1 69.19 89 PRO A O 1
ATOM 685 N N . HIS A 1 90 ? -0.521 -25.375 -31.078 1 69.94 90 HIS A N 1
ATOM 686 C CA . HIS A 1 90 ? -1.84 -25.453 -31.703 1 69.94 90 HIS A CA 1
ATOM 687 C C . HIS A 1 90 ? -2.541 -24.094 -31.672 1 69.94 90 HIS A C 1
ATOM 689 O O . HIS A 1 90 ? -3.559 -23.906 -32.344 1 69.94 90 HIS A O 1
ATOM 695 N N . ASP A 1 91 ? -2.193 -23.297 -30.812 1 65.31 91 ASP A N 1
ATOM 696 C CA . ASP A 1 91 ? -2.732 -21.938 -30.703 1 65.31 91 ASP A CA 1
ATOM 697 C C . ASP A 1 91 ? -1.61 -20.906 -30.578 1 65.31 91 ASP A C 1
ATOM 699 O O . ASP A 1 91 ? -1.116 -20.656 -29.484 1 65.31 91 ASP A O 1
ATOM 703 N N . ARG A 1 92 ? -1.17 -20.391 -31.766 1 61.88 92 ARG A N 1
ATOM 704 C CA . ARG A 1 92 ? -0.016 -19.5 -31.844 1 61.88 92 ARG A CA 1
ATOM 705 C C . ARG A 1 92 ? -0.196 -18.281 -30.938 1 61.88 92 ARG A C 1
ATOM 707 O O . ARG A 1 92 ? 0.778 -17.625 -30.578 1 61.88 92 ARG A O 1
ATOM 714 N N . ARG A 1 93 ? -1.445 -18.109 -30.531 1 61.78 93 ARG A N 1
ATOM 715 C CA . ARG A 1 93 ? -1.7 -16.922 -29.719 1 61.78 93 ARG A CA 1
ATOM 716 C C . ARG A 1 93 ? -1.619 -17.234 -28.234 1 61.78 93 ARG A C 1
ATOM 718 O O . ARG A 1 93 ? -1.521 -16.328 -27.406 1 61.78 93 ARG A O 1
ATOM 725 N N . ALA A 1 94 ? -1.604 -18.531 -28.094 1 70.38 94 ALA A N 1
ATOM 726 C CA . ALA A 1 94 ? -1.647 -18.891 -26.688 1 70.38 94 ALA A CA 1
ATOM 727 C C . ALA A 1 94 ? -0.25 -19.203 -26.156 1 70.38 94 ALA A C 1
ATOM 729 O O . ALA A 1 94 ? 0.472 -20.031 -26.734 1 70.38 94 ALA A O 1
ATOM 730 N N . VAL A 1 95 ? 0.354 -18.297 -25.5 1 80.75 95 VAL A N 1
ATOM 731 C CA . VAL A 1 95 ? 1.613 -18.516 -24.797 1 80.75 95 VAL A CA 1
ATOM 732 C C . VAL A 1 95 ? 1.335 -19.094 -23.406 1 80.75 95 VAL A C 1
ATOM 734 O O . VAL A 1 95 ? 0.48 -18.578 -22.672 1 80.75 95 VAL A O 1
ATOM 737 N N . SER A 1 96 ? 1.902 -20.312 -23.25 1 89.31 96 SER A N 1
ATOM 738 C CA . SER A 1 96 ? 1.738 -20.953 -21.953 1 89.31 96 SER A CA 1
ATOM 739 C C . SER A 1 96 ? 2.959 -20.719 -21.062 1 89.31 96 SER A C 1
ATOM 741 O O . SER A 1 96 ? 4.098 -20.781 -21.547 1 89.31 96 SER A O 1
ATOM 743 N N . LEU A 1 97 ? 2.688 -20.484 -19.781 1 93.06 97 LEU A N 1
ATOM 744 C CA . LEU A 1 97 ? 3.738 -20.297 -18.781 1 93.06 97 LEU A CA 1
ATOM 745 C C . LEU A 1 97 ? 4.109 -21.641 -18.141 1 93.06 97 LEU A C 1
ATOM 747 O O . LEU A 1 97 ? 3.229 -22.422 -17.766 1 93.06 97 LEU A O 1
ATOM 751 N N . ILE A 1 98 ? 5.422 -21.922 -18.094 1 91.44 98 ILE A N 1
ATOM 752 C CA . ILE A 1 98 ? 5.918 -23.141 -17.453 1 91.44 98 ILE A CA 1
ATOM 753 C C . ILE A 1 98 ? 6.953 -22.766 -16.391 1 91.44 98 ILE A C 1
ATOM 755 O O . ILE A 1 98 ? 7.836 -21.938 -16.641 1 91.44 98 ILE A O 1
ATOM 759 N N . VAL A 1 99 ? 6.766 -23.406 -15.211 1 93.88 99 VAL A N 1
ATOM 760 C CA . VAL A 1 99 ? 7.777 -23.219 -14.18 1 93.88 99 VAL A CA 1
ATOM 761 C C . VAL A 1 99 ? 8.992 -24.094 -14.484 1 93.88 99 VAL A C 1
ATOM 763 O O . VAL A 1 99 ? 8.852 -25.312 -14.672 1 93.88 99 VAL A O 1
ATOM 766 N N . THR A 1 100 ? 10.188 -23.484 -14.539 1 95.19 100 THR A N 1
ATOM 767 C CA . THR A 1 100 ? 11.406 -24.234 -14.82 1 95.19 100 THR A CA 1
ATOM 768 C C . THR A 1 100 ? 11.844 -25.031 -13.586 1 95.19 100 THR A C 1
ATOM 770 O O . THR A 1 100 ? 11.234 -24.922 -12.523 1 95.19 100 THR A O 1
ATOM 773 N N . GLU A 1 101 ? 12.898 -25.859 -13.812 1 95.62 101 GLU A N 1
ATOM 774 C CA . GLU A 1 101 ? 13.484 -26.578 -12.688 1 95.62 101 GLU A CA 1
ATOM 775 C C . GLU A 1 101 ? 14.008 -25.625 -11.625 1 95.62 101 GLU A C 1
ATOM 777 O O . GLU A 1 101 ? 13.82 -25.844 -10.43 1 95.62 101 GLU A O 1
ATOM 782 N N . ARG A 1 102 ? 14.609 -24.562 -12.094 1 94.06 102 ARG A N 1
ATOM 783 C CA . ARG A 1 102 ? 15.078 -23.531 -11.18 1 94.06 102 ARG A CA 1
ATOM 784 C C . ARG A 1 102 ? 13.922 -22.922 -10.391 1 94.06 102 ARG A C 1
ATOM 786 O O . ARG A 1 102 ? 14.031 -22.734 -9.18 1 94.06 102 ARG A O 1
ATOM 793 N N . GLY A 1 103 ? 12.852 -22.625 -11.086 1 93.94 103 GLY A N 1
ATOM 794 C CA . GLY A 1 103 ? 11.672 -22.094 -10.438 1 93.94 103 GLY A CA 1
ATOM 795 C C . GLY A 1 103 ? 11.07 -23.031 -9.414 1 93.94 103 GLY A C 1
ATOM 796 O O . GLY A 1 103 ? 10.656 -22.609 -8.328 1 93.94 103 GLY A O 1
ATOM 797 N N . ARG A 1 104 ? 11.062 -24.328 -9.758 1 93.06 104 ARG A N 1
ATOM 798 C CA . ARG A 1 104 ? 10.523 -25.328 -8.844 1 93.06 104 ARG A CA 1
ATOM 799 C C . ARG A 1 104 ? 11.383 -25.453 -7.586 1 93.06 104 ARG A C 1
ATOM 801 O O . ARG A 1 104 ? 10.852 -25.594 -6.48 1 93.06 104 ARG A O 1
ATOM 808 N N . ASN A 1 105 ? 12.648 -25.391 -7.781 1 92.75 105 ASN A N 1
ATOM 809 C CA . ASN A 1 105 ? 13.555 -25.438 -6.645 1 92.75 105 ASN A CA 1
ATOM 810 C C . ASN A 1 105 ? 13.359 -24.25 -5.719 1 92.75 105 ASN A C 1
ATOM 812 O O . ASN A 1 105 ? 13.383 -24.391 -4.496 1 92.75 105 ASN A O 1
ATOM 816 N N . LEU A 1 106 ? 13.125 -23.109 -6.297 1 89.62 106 LEU A N 1
ATOM 817 C CA . LEU A 1 106 ? 12.891 -21.906 -5.508 1 89.62 106 LEU A CA 1
ATOM 818 C C . LEU A 1 106 ? 11.57 -22 -4.746 1 89.62 106 LEU A C 1
ATOM 820 O O . LEU A 1 106 ? 11.484 -21.578 -3.59 1 89.62 106 LEU A O 1
ATOM 824 N N . LEU A 1 107 ? 10.602 -22.484 -5.391 1 89.06 107 LEU A N 1
ATOM 825 C CA . LEU A 1 107 ? 9.312 -22.688 -4.742 1 89.06 107 LEU A CA 1
ATOM 826 C C . LEU A 1 107 ? 9.438 -23.641 -3.553 1 89.06 107 LEU A C 1
ATOM 828 O O . LEU A 1 107 ? 8.859 -23.406 -2.494 1 89.06 107 LEU A O 1
ATOM 832 N N . GLN A 1 108 ? 10.141 -24.703 -3.795 1 88.06 108 GLN A N 1
ATOM 833 C CA . GLN A 1 108 ? 10.32 -25.688 -2.732 1 88.06 108 GLN A CA 1
ATOM 834 C C . GLN A 1 108 ? 11.086 -25.078 -1.555 1 88.06 108 GLN A C 1
ATOM 836 O O . GLN A 1 108 ? 10.781 -25.375 -0.396 1 88.06 108 GLN A O 1
ATOM 841 N N . ALA A 1 109 ? 12.008 -24.25 -1.862 1 87.06 109 ALA A N 1
ATOM 842 C CA . ALA A 1 109 ? 12.883 -23.672 -0.842 1 87.06 109 ALA A CA 1
ATOM 843 C C . ALA A 1 109 ? 12.164 -22.562 -0.069 1 87.06 109 ALA A C 1
ATOM 845 O O . ALA A 1 109 ? 12.445 -22.344 1.109 1 87.06 109 ALA A O 1
ATOM 846 N N . ASN A 1 110 ? 11.148 -21.859 -0.745 1 86.94 110 ASN A N 1
ATOM 847 C CA . ASN A 1 110 ? 10.648 -20.641 -0.146 1 86.94 110 ASN A CA 1
ATOM 848 C C . ASN A 1 110 ? 9.125 -20.656 -0.008 1 86.94 110 ASN A C 1
ATOM 850 O O . ASN A 1 110 ? 8.547 -19.781 0.629 1 86.94 110 ASN A O 1
ATOM 854 N N . GLY A 1 111 ? 8.461 -21.609 -0.608 1 83.69 111 GLY A N 1
ATOM 855 C CA . GLY A 1 111 ? 7.012 -21.641 -0.674 1 83.69 111 GLY A CA 1
ATOM 856 C C . GLY A 1 111 ? 6.352 -21.641 0.692 1 83.69 111 GLY A C 1
ATOM 857 O O . GLY A 1 111 ? 5.438 -20.844 0.944 1 83.69 111 GLY A O 1
ATOM 858 N N . ASP A 1 112 ? 6.879 -22.469 1.551 1 85.31 112 ASP A N 1
ATOM 859 C CA . ASP A 1 112 ? 6.309 -22.594 2.889 1 85.31 112 ASP A CA 1
ATOM 860 C C . ASP A 1 112 ? 6.523 -21.312 3.695 1 85.31 112 ASP A C 1
ATOM 862 O O . ASP A 1 112 ? 5.645 -20.891 4.449 1 85.31 112 ASP A O 1
ATOM 866 N N . LYS A 1 113 ? 7.68 -20.703 3.518 1 85.69 113 LYS A N 1
ATOM 867 C CA . LYS A 1 113 ? 7.98 -19.469 4.215 1 85.69 113 LYS A CA 1
ATOM 868 C C . LYS A 1 113 ? 7.027 -18.344 3.785 1 85.69 113 LYS A C 1
ATOM 870 O O . LYS A 1 113 ? 6.578 -17.562 4.617 1 85.69 113 LYS A O 1
ATOM 875 N N . ASN A 1 114 ? 6.738 -18.281 2.541 1 86.06 114 ASN A N 1
ATOM 876 C CA . ASN A 1 114 ? 5.836 -17.266 2.012 1 86.06 114 ASN A CA 1
ATOM 877 C C . ASN A 1 114 ? 4.414 -17.469 2.531 1 86.06 114 ASN A C 1
ATOM 879 O O . ASN A 1 114 ? 3.736 -16.484 2.873 1 86.06 114 ASN A O 1
ATOM 883 N N . VAL A 1 115 ? 3.967 -18.734 2.588 1 86.25 115 VAL A N 1
ATOM 884 C CA . VAL A 1 115 ? 2.635 -19.047 3.098 1 86.25 115 VAL A CA 1
ATOM 885 C C . VAL A 1 115 ? 2.531 -18.625 4.562 1 86.25 115 VAL A C 1
ATOM 887 O O . VAL A 1 115 ? 1.543 -18.016 4.965 1 86.25 115 VAL A O 1
ATOM 890 N N . HIS A 1 116 ? 3.576 -18.953 5.297 1 87.75 116 HIS A N 1
ATOM 891 C CA . HIS A 1 116 ? 3.602 -18.578 6.707 1 87.75 116 HIS A CA 1
ATOM 892 C C . HIS A 1 116 ? 3.584 -17.062 6.875 1 87.75 116 HIS A C 1
ATOM 894 O O . HIS A 1 116 ? 2.891 -16.531 7.75 1 87.75 116 HIS A O 1
ATOM 900 N N . PHE A 1 117 ? 4.305 -16.422 6.055 1 87.38 117 PHE A N 1
ATOM 901 C CA . PHE A 1 117 ? 4.336 -14.961 6.094 1 87.38 117 PHE A CA 1
ATOM 902 C C . PHE A 1 117 ? 2.943 -14.383 5.859 1 87.38 117 PHE A C 1
ATOM 904 O O . PHE A 1 117 ? 2.484 -13.523 6.617 1 87.38 117 PHE A O 1
ATOM 911 N N . LEU A 1 118 ? 2.271 -14.828 4.824 1 90.62 118 LEU A N 1
ATOM 912 C CA . LEU A 1 118 ? 0.956 -14.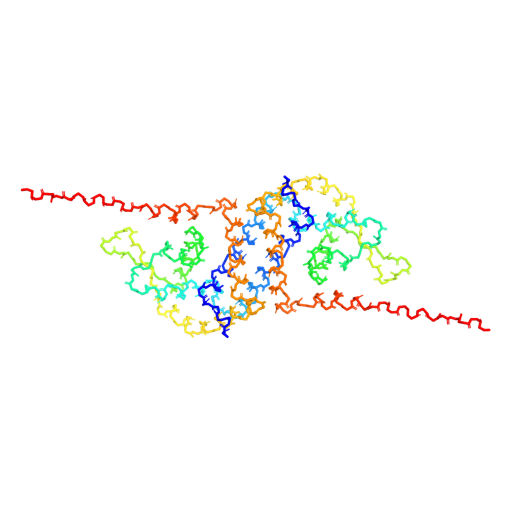305 4.473 1 90.62 118 LEU A CA 1
ATOM 913 C C . LEU A 1 118 ? -0.051 -14.57 5.586 1 90.62 118 LEU A C 1
ATOM 915 O O . LEU A 1 118 ? -0.849 -13.695 5.93 1 90.62 118 LEU A O 1
ATOM 919 N N . GLN A 1 119 ? 0.036 -15.758 6.129 1 90.19 119 GLN A N 1
ATOM 920 C CA . GLN A 1 119 ? -0.86 -16.109 7.23 1 90.19 119 GLN A CA 1
ATOM 921 C C . GLN A 1 119 ? -0.63 -15.195 8.43 1 90.19 119 GLN A C 1
ATOM 923 O O . GLN A 1 119 ? -1.585 -14.727 9.055 1 90.19 119 GLN A O 1
ATOM 928 N N . HIS A 1 120 ? 0.618 -14.914 8.68 1 89.44 120 HIS A N 1
ATOM 929 C CA . HIS A 1 120 ? 0.96 -14.047 9.812 1 89.44 120 HIS A CA 1
ATOM 930 C C . HIS A 1 120 ? 0.574 -12.602 9.531 1 89.44 120 HIS A C 1
ATOM 932 O O . HIS A 1 120 ? 0.085 -11.906 10.43 1 89.44 120 HIS A O 1
ATOM 938 N N . ALA A 1 121 ? 0.82 -12.148 8.328 1 90.38 121 ALA A N 1
ATOM 939 C CA . ALA A 1 121 ? 0.574 -10.766 7.934 1 90.38 121 ALA A CA 1
ATOM 940 C C . ALA A 1 121 ? -0.894 -10.398 8.117 1 90.38 121 ALA A C 1
ATOM 942 O O . ALA A 1 121 ? -1.214 -9.258 8.461 1 90.38 121 ALA A O 1
ATOM 943 N N . PHE A 1 122 ? -1.821 -11.375 7.941 1 94.06 122 PHE A N 1
ATOM 944 C CA . PHE A 1 122 ? -3.246 -11.07 7.965 1 94.06 122 PHE A CA 1
ATOM 945 C C . PHE A 1 122 ? -3.924 -11.727 9.164 1 94.06 122 PHE A C 1
ATOM 947 O O . PHE A 1 122 ? -5.152 -11.82 9.211 1 94.06 122 PHE A O 1
ATOM 954 N N . ASP A 1 123 ? -3.135 -12.148 10.117 1 91.19 123 ASP A N 1
ATOM 955 C CA . ASP A 1 123 ? -3.643 -12.859 11.281 1 91.19 123 ASP A CA 1
ATOM 956 C C . ASP A 1 123 ? -4.574 -11.969 12.102 1 91.19 123 ASP A C 1
ATOM 958 O O . ASP A 1 123 ? -5.512 -12.461 12.734 1 91.19 123 ASP A O 1
ATOM 962 N N . GLY A 1 124 ? -4.422 -10.688 12.094 1 91.62 124 GLY A N 1
ATOM 963 C CA . GLY A 1 124 ? -5.219 -9.758 12.875 1 91.62 124 GLY A CA 1
ATOM 964 C C . GLY A 1 124 ? -6.59 -9.492 12.281 1 91.62 124 GLY A C 1
ATOM 965 O O . GLY A 1 124 ? -7.426 -8.836 12.898 1 91.62 124 GLY A O 1
ATOM 966 N N . LEU A 1 125 ? -6.863 -10.039 11.117 1 95.69 125 LEU A N 1
ATOM 967 C CA . LEU A 1 125 ? -8.141 -9.883 10.438 1 95.69 125 LEU A CA 1
ATOM 968 C C . LEU A 1 125 ? -8.867 -11.219 10.336 1 95.69 125 LEU A C 1
ATOM 970 O O . LEU A 1 125 ? -8.242 -12.25 10.07 1 95.69 125 LEU A O 1
ATOM 974 N N . THR A 1 126 ? -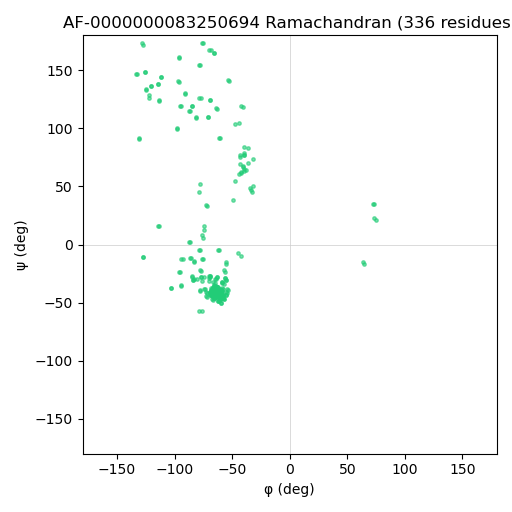10.156 -11.242 10.562 1 95.81 126 THR A N 1
ATOM 975 C CA . THR A 1 126 ? -10.969 -12.422 10.289 1 95.81 126 THR A CA 1
ATOM 976 C C . THR A 1 126 ? -11.094 -12.656 8.789 1 95.81 126 THR A C 1
ATOM 978 O O . THR A 1 126 ? -10.695 -11.805 7.984 1 95.81 126 THR A O 1
ATOM 981 N N . ARG A 1 127 ? -11.578 -13.82 8.461 1 96 127 ARG A N 1
ATOM 982 C CA . ARG A 1 127 ? -11.828 -14.102 7.047 1 96 127 ARG A CA 1
ATOM 983 C C . ARG A 1 127 ? -12.742 -13.047 6.434 1 96 127 ARG A C 1
ATOM 985 O O . ARG A 1 127 ? -12.469 -12.547 5.344 1 96 127 ARG A O 1
ATOM 992 N N . GLU A 1 128 ? -13.766 -12.695 7.18 1 96.5 128 GLU A N 1
ATOM 993 C CA . GLU A 1 128 ? -14.727 -11.711 6.691 1 96.5 128 GLU A CA 1
ATOM 994 C C . GLU A 1 128 ? -14.078 -10.336 6.535 1 96.5 128 GLU A C 1
ATOM 996 O O . GLU A 1 128 ? -14.312 -9.648 5.543 1 96.5 128 GLU A O 1
ATOM 1001 N N . GLU A 1 129 ? -13.258 -9.945 7.461 1 96.94 129 GLU A N 1
ATOM 1002 C CA . GLU A 1 129 ? -12.555 -8.664 7.402 1 96.94 129 GLU A CA 1
ATOM 1003 C C . GLU A 1 129 ? -11.562 -8.633 6.246 1 96.94 129 GLU A C 1
ATOM 1005 O O . GLU A 1 129 ? -11.414 -7.609 5.57 1 96.94 129 GLU A O 1
ATOM 1010 N N . THR A 1 130 ? -10.93 -9.781 6.031 1 97.06 130 THR A N 1
ATOM 1011 C CA . THR A 1 130 ? -9.977 -9.875 4.926 1 97.06 130 THR A CA 1
ATOM 1012 C C . THR A 1 130 ? -10.695 -9.75 3.584 1 97.06 130 THR A C 1
ATOM 1014 O O . THR A 1 130 ? -10.234 -9.039 2.689 1 97.06 130 THR A O 1
ATOM 1017 N N . GLU A 1 131 ? -11.812 -10.383 3.467 1 96.62 131 GLU A N 1
ATOM 1018 C CA . GLU A 1 131 ? -12.617 -10.297 2.254 1 96.62 131 GLU A CA 1
ATOM 1019 C C . GLU A 1 131 ? -13.109 -8.867 2.021 1 96.62 131 GLU A C 1
ATOM 1021 O O . GLU A 1 131 ? -13.109 -8.383 0.887 1 96.62 131 GLU A O 1
ATOM 1026 N N . ARG A 1 132 ? -13.461 -8.227 3.08 1 97.31 132 ARG A N 1
ATOM 1027 C CA . ARG A 1 132 ? -13.906 -6.84 2.98 1 97.31 132 ARG A CA 1
ATOM 1028 C C . ARG A 1 132 ? -12.766 -5.926 2.557 1 97.31 132 ARG A C 1
ATOM 1030 O O . ARG A 1 132 ? -12.961 -5.016 1.746 1 97.31 132 ARG A O 1
ATOM 1037 N N . LEU A 1 133 ? -11.609 -6.16 3.145 1 97.31 133 LEU A N 1
ATOM 1038 C CA . LEU A 1 133 ? -10.43 -5.402 2.74 1 97.31 133 LEU A CA 1
ATOM 1039 C C . LEU A 1 133 ? -10.164 -5.57 1.25 1 97.31 133 LEU A C 1
ATOM 1041 O O . LEU A 1 133 ? -9.938 -4.586 0.541 1 97.31 133 LEU A O 1
ATOM 1045 N N . GLN A 1 134 ? -10.219 -6.789 0.801 1 94.75 134 GLN A N 1
ATOM 1046 C CA . GLN A 1 134 ? -10.008 -7.086 -0.612 1 94.75 134 GLN A CA 1
ATOM 1047 C C . GLN A 1 134 ? -11.008 -6.34 -1.487 1 94.75 134 GLN A C 1
ATOM 1049 O O . GLN A 1 134 ? -10.641 -5.766 -2.514 1 94.75 134 GLN A O 1
ATOM 1054 N N . GLU A 1 135 ? -12.242 -6.316 -1.1 1 94.75 135 GLU A N 1
ATOM 1055 C CA . GLU A 1 135 ? -13.305 -5.648 -1.849 1 94.75 135 GLU A CA 1
ATOM 1056 C C . GLU A 1 135 ? -13.062 -4.145 -1.926 1 94.75 135 GLU A C 1
ATOM 1058 O O . GLU A 1 135 ? -13.219 -3.539 -2.988 1 94.75 135 GLU A O 1
ATOM 1063 N N . LEU A 1 136 ? -12.695 -3.574 -0.843 1 96.56 136 LEU A N 1
ATOM 1064 C CA . LEU A 1 136 ? -12.484 -2.133 -0.781 1 96.56 136 LEU A CA 1
ATOM 1065 C C . LEU A 1 136 ? -11.258 -1.731 -1.602 1 96.56 136 LEU A C 1
ATOM 1067 O O . LEU A 1 136 ? -11.273 -0.701 -2.279 1 96.56 136 LEU A O 1
ATOM 1071 N N . LEU A 1 137 ? -10.203 -2.543 -1.548 1 95.06 137 LEU A N 1
ATOM 1072 C CA . LEU A 1 137 ? -9.008 -2.283 -2.34 1 95.06 137 LEU A CA 1
ATOM 1073 C C . LEU A 1 137 ? -9.305 -2.408 -3.83 1 95.06 137 LEU A C 1
ATOM 1075 O O . LEU A 1 137 ? -8.766 -1.648 -4.641 1 95.06 137 LEU A O 1
ATOM 1079 N N . ALA A 1 138 ? -10.164 -3.369 -4.16 1 88.56 138 ALA A N 1
ATOM 1080 C CA . ALA A 1 138 ? -10.57 -3.545 -5.551 1 88.56 138 ALA A CA 1
ATOM 1081 C C . ALA A 1 138 ? -11.32 -2.318 -6.066 1 88.56 138 ALA A C 1
ATOM 1083 O O . ALA A 1 138 ? -11.109 -1.888 -7.203 1 88.56 138 ALA A O 1
ATOM 1084 N N . LYS A 1 139 ? -12.125 -1.739 -5.266 1 91.06 139 LYS A N 1
ATOM 1085 C CA . LYS A 1 139 ? -12.859 -0.532 -5.629 1 91.06 139 LYS A CA 1
ATOM 1086 C C . LYS A 1 139 ? -11.914 0.648 -5.828 1 91.06 139 LYS A C 1
ATOM 1088 O O . LYS A 1 139 ? -12.133 1.481 -6.711 1 91.06 139 LYS A O 1
ATOM 1093 N N . LEU A 1 140 ? -10.883 0.711 -5.02 1 90.31 140 LEU A N 1
ATOM 1094 C CA . LEU A 1 140 ? -9.906 1.794 -5.094 1 90.31 140 LEU A CA 1
ATOM 1095 C C . LEU A 1 140 ? -9.133 1.737 -6.406 1 90.31 140 LEU A C 1
ATOM 1097 O O . LEU A 1 140 ? -8.828 2.775 -6.996 1 90.31 140 LEU A O 1
ATOM 1101 N N . ARG A 1 141 ? -8.75 0.601 -6.871 1 81.62 141 ARG A N 1
ATOM 1102 C CA . ARG A 1 141 ? -7.941 0.403 -8.07 1 81.62 141 ARG A CA 1
ATOM 1103 C C . ARG A 1 141 ? -8.766 0.631 -9.328 1 81.62 141 ARG A C 1
ATOM 1105 O O . ARG A 1 141 ? -8.234 1.035 -10.367 1 81.62 141 ARG A O 1
ATOM 1112 N N . ARG A 1 142 ? -10.016 0.224 -9.359 1 64.62 142 ARG A N 1
ATOM 1113 C CA . ARG A 1 142 ? -10.867 0.438 -10.523 1 64.62 142 ARG A CA 1
ATOM 1114 C C . ARG A 1 142 ? -10.914 1.914 -10.898 1 64.62 142 ARG A C 1
ATOM 1116 O O . ARG A 1 142 ? -10.977 2.252 -12.086 1 64.62 142 ARG A O 1
ATOM 1123 N N . ASP A 1 143 ? -10.781 2.701 -9.93 1 55.44 143 ASP A N 1
ATOM 1124 C CA . ASP A 1 143 ? -10.883 4.129 -10.211 1 55.44 143 ASP A CA 1
ATOM 1125 C C . ASP A 1 143 ? -9.539 4.695 -10.672 1 55.44 143 ASP A C 1
ATOM 1127 O O . ASP A 1 143 ? -9.477 5.805 -11.211 1 55.44 143 ASP A O 1
ATOM 1131 N N . ASP A 1 144 ? -8.398 4.129 -10.273 1 54.09 144 ASP A N 1
ATOM 1132 C CA . ASP A 1 144 ? -7.086 4.648 -10.641 1 54.09 144 ASP A CA 1
ATOM 1133 C C . ASP A 1 144 ? -6.781 4.387 -12.117 1 54.09 144 ASP A C 1
ATOM 1135 O O . ASP A 1 144 ? -5.699 4.719 -12.602 1 54.09 144 ASP A O 1
ATOM 1139 N N . GLY A 1 145 ? -7.828 4.414 -12.938 1 47.62 145 GLY A N 1
ATOM 1140 C CA . GLY A 1 145 ? -7.648 4.246 -14.367 1 47.62 145 GLY A CA 1
ATOM 1141 C C . GLY A 1 145 ? -7.094 2.889 -14.75 1 47.62 145 GLY A C 1
ATOM 1142 O O . GLY A 1 145 ? -6.867 2.609 -15.93 1 47.62 145 GLY A O 1
ATOM 1143 N N . ASP A 1 146 ? -6.617 2.268 -13.797 1 45.56 146 ASP A N 1
ATOM 1144 C CA . ASP A 1 146 ? -6.277 0.91 -14.211 1 45.56 146 ASP A CA 1
ATOM 1145 C C . ASP A 1 146 ? -7.527 0.038 -14.32 1 45.56 146 ASP A C 1
ATOM 1147 O O . ASP A 1 146 ? -7.438 -1.191 -14.281 1 45.56 146 ASP A O 1
ATOM 1151 N N . GLY A 1 147 ? -8.641 0.505 -14.219 1 40.25 147 GLY A N 1
ATOM 1152 C CA . GLY A 1 147 ? -9.953 -0.119 -14.328 1 40.25 147 GLY A CA 1
ATOM 1153 C C . GLY A 1 147 ? -10.047 -1.103 -15.484 1 40.25 147 GLY A C 1
ATOM 1154 O O . GLY A 1 147 ? -11.133 -1.593 -15.797 1 40.25 147 GLY A O 1
ATOM 1155 N N . GLN A 1 148 ? -9.172 -1.178 -16.297 1 34.5 148 GLN A N 1
ATOM 1156 C CA . GLN A 1 148 ? -9.445 -2.076 -17.406 1 34.5 148 GLN A CA 1
ATOM 1157 C C . GLN A 1 148 ? -9.617 -3.514 -16.938 1 34.5 148 GLN A C 1
ATOM 1159 O O . GLN A 1 148 ? -9.945 -4.402 -17.719 1 34.5 148 GLN A O 1
ATOM 1164 N N . ALA A 1 149 ? -9.438 -3.801 -15.758 1 37.12 149 ALA A N 1
ATOM 1165 C CA . ALA A 1 149 ? -9.578 -5.227 -15.469 1 37.12 149 ALA A CA 1
ATOM 1166 C C . ALA A 1 149 ? -11.047 -5.629 -15.391 1 37.12 149 ALA A C 1
ATOM 1168 O O . ALA A 1 149 ? -11.391 -6.789 -15.633 1 37.12 149 ALA A O 1
ATOM 1169 N N . ARG A 1 150 ? -12.016 -4.852 -14.805 1 36.62 150 ARG A N 1
ATOM 1170 C CA . ARG A 1 150 ? -13.398 -5.312 -14.688 1 36.62 150 ARG A CA 1
ATOM 1171 C C . ARG A 1 150 ? -14.039 -5.477 -16.062 1 36.62 150 ARG A C 1
ATOM 1173 O O . ARG A 1 150 ? -15.156 -5.984 -16.172 1 36.62 150 ARG A O 1
ATOM 1180 N N . SER A 1 151 ? -13.648 -4.66 -16.969 1 34.28 151 SER A N 1
ATOM 1181 C CA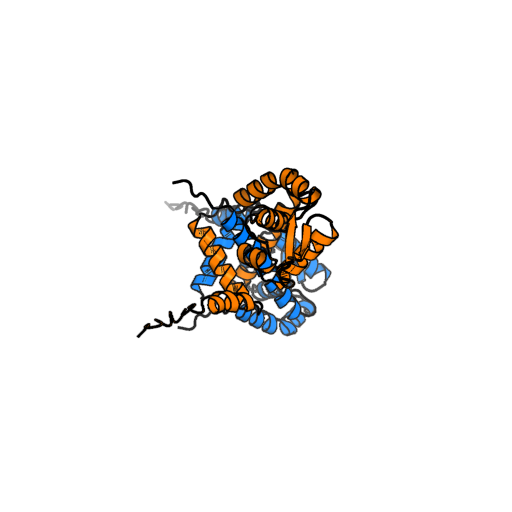 . SER A 1 151 ? -14.375 -4.879 -18.219 1 34.28 151 SER A CA 1
ATOM 1182 C C . SER A 1 151 ? -14.219 -6.316 -18.703 1 34.28 151 SER A C 1
ATOM 1184 O O . SER A 1 151 ? -15.148 -6.891 -19.25 1 34.28 151 SER A O 1
ATOM 1186 N N . ALA A 1 152 ? -13.109 -6.988 -18.219 1 33.41 152 ALA A N 1
ATOM 1187 C CA . ALA A 1 152 ? -12.953 -8.328 -18.797 1 33.41 152 ALA A CA 1
ATOM 1188 C C . ALA A 1 152 ? -13.828 -9.336 -18.062 1 33.41 152 ALA A C 1
ATOM 1190 O O . ALA A 1 152 ? -14.25 -10.344 -18.625 1 33.41 152 ALA A O 1
ATOM 1191 N N . LEU A 1 153 ? -14.109 -9.141 -16.766 1 33.66 153 LEU A N 1
ATOM 1192 C CA . LEU A 1 153 ? -14.93 -10.148 -16.109 1 33.66 153 LEU A CA 1
ATOM 1193 C C . LEU A 1 153 ? -16.375 -10.055 -16.578 1 33.66 153 LEU A C 1
ATOM 1195 O O . LEU A 1 153 ? -17.062 -11.07 -16.688 1 33.66 153 LEU A O 1
ATOM 1199 N N . ASN A 1 154 ? -16.844 -8.836 -16.641 1 35.59 154 ASN A N 1
ATOM 1200 C CA . ASN A 1 154 ? -18.234 -8.719 -17.078 1 35.59 154 ASN A CA 1
ATOM 1201 C C . ASN A 1 154 ? -18.375 -9.062 -18.562 1 35.59 154 ASN A C 1
ATOM 1203 O O . ASN A 1 154 ? -19.5 -9.258 -19.047 1 35.59 154 ASN A O 1
ATOM 1207 N N . ALA A 1 155 ? -17.297 -8.82 -19.328 1 36.38 155 ALA A N 1
ATOM 1208 C CA . ALA A 1 155 ? -17.469 -9.086 -20.75 1 36.38 155 ALA A CA 1
ATOM 1209 C C . ALA A 1 155 ? -17.656 -10.578 -21 1 36.38 155 ALA A C 1
ATOM 1211 O O . ALA A 1 155 ? -18.281 -10.969 -22 1 36.38 155 ALA A O 1
ATOM 1212 N N . ASP A 1 156 ? -16.906 -11.344 -20.203 1 34.56 156 ASP A N 1
ATOM 1213 C CA . ASP A 1 156 ? -16.969 -12.75 -20.578 1 34.56 156 ASP A CA 1
ATOM 1214 C C . ASP A 1 156 ? -18.281 -13.383 -20.125 1 34.56 156 ASP A C 1
ATOM 1216 O O . ASP A 1 156 ? -18.531 -14.555 -20.391 1 34.56 156 ASP A O 1
ATOM 1220 N N . ALA A 1 157 ? -19.016 -12.555 -19.203 1 36.78 157 ALA A N 1
ATOM 1221 C CA . ALA A 1 157 ? -20.312 -13.156 -18.891 1 36.78 157 ALA A CA 1
ATOM 1222 C C . ALA A 1 157 ? -21.281 -13.008 -20.062 1 36.78 157 ALA A C 1
ATOM 1224 O O . ALA A 1 157 ? -22.5 -13.008 -19.875 1 36.78 157 ALA A O 1
ATOM 1225 N N . ALA A 1 158 ? -20.641 -12.609 -21.219 1 35.72 158 ALA A N 1
ATOM 1226 C CA . ALA A 1 158 ? -21.609 -12.664 -22.312 1 35.72 158 ALA A CA 1
ATOM 1227 C C . ALA A 1 158 ? -22.375 -13.984 -22.297 1 35.72 158 ALA A C 1
ATOM 1229 O O . ALA A 1 158 ? -21.781 -15.055 -22.141 1 35.72 158 ALA A O 1
ATOM 1230 N N . PRO A 1 159 ? -23.531 -13.883 -21.844 1 33.72 159 PRO A N 1
ATOM 1231 C CA . PRO A 1 159 ? -24.344 -15.094 -21.969 1 33.72 159 PRO A CA 1
ATOM 1232 C C . PRO A 1 159 ? -24.141 -15.82 -23.281 1 33.72 159 PRO A C 1
ATOM 1234 O O . PRO A 1 159 ? -23.969 -15.18 -24.328 1 33.72 159 PRO A O 1
ATOM 1237 N N . ASP A 1 160 ? -23.109 -16.625 -23.297 1 34.88 160 ASP A N 1
ATOM 1238 C CA . ASP A 1 160 ? -23.031 -17.531 -24.438 1 34.88 160 ASP A CA 1
ATOM 1239 C C . ASP A 1 160 ? -24.422 -17.938 -24.922 1 34.88 160 ASP A C 1
ATOM 1241 O O . ASP A 1 160 ? -25.094 -18.75 -24.297 1 34.88 160 ASP A O 1
ATOM 1245 N N . ARG A 1 161 ? -25.344 -16.953 -25.047 1 32.31 161 ARG A N 1
ATOM 1246 C CA . ARG A 1 161 ? -26.609 -17.359 -25.625 1 32.31 161 ARG A CA 1
ATOM 1247 C C . ARG A 1 161 ? -26.406 -18.156 -26.922 1 32.31 161 ARG A C 1
ATOM 1249 O O . ARG A 1 161 ? -26.203 -17.578 -27.984 1 32.31 161 ARG A O 1
ATOM 1256 N N . ARG A 1 162 ? -25.391 -18.984 -26.938 1 33.78 162 ARG A N 1
ATOM 1257 C CA . ARG A 1 162 ? -25.422 -19.906 -28.078 1 33.78 162 ARG A CA 1
ATOM 1258 C C . ARG A 1 162 ? -26.844 -20.391 -28.344 1 33.78 162 ARG A C 1
ATOM 1260 O O . ARG A 1 162 ? -27.484 -20.969 -27.453 1 33.78 162 ARG A O 1
ATOM 1267 N N . THR A 1 163 ? -27.578 -19.469 -29 1 32.16 163 THR A N 1
ATOM 1268 C CA . THR A 1 163 ? -28.844 -19.812 -29.641 1 32.16 163 THR A CA 1
ATOM 1269 C C . THR A 1 163 ? -28.812 -21.25 -30.156 1 32.16 163 THR A C 1
ATOM 1271 O O . THR A 1 163 ? -27.953 -21.609 -30.953 1 32.16 163 THR A O 1
ATOM 1274 N N . THR A 1 164 ? -28.891 -22.156 -29.188 1 33.62 164 THR A N 1
ATOM 1275 C CA . THR A 1 164 ? -29.172 -23.547 -29.547 1 33.62 164 THR A CA 1
ATOM 1276 C C . THR A 1 164 ? -30.172 -23.609 -30.688 1 33.62 164 THR A C 1
ATOM 1278 O O . THR A 1 164 ? -31.312 -23.141 -30.562 1 33.62 164 THR A O 1
ATOM 1281 N N . HIS A 1 165 ? -29.734 -23.062 -31.875 1 34 165 HIS A N 1
ATOM 1282 C CA . HIS A 1 165 ? -30.531 -23.297 -33.062 1 34 165 HIS A CA 1
ATOM 1283 C C . HIS A 1 165 ? -31.078 -24.734 -33.094 1 34 165 HIS A C 1
ATOM 1285 O O . HIS A 1 165 ? -30.297 -25.688 -33.094 1 34 165 HIS A O 1
ATOM 1291 N N . ASP A 1 166 ? -32.094 -24.984 -32.312 1 32.62 166 ASP A N 1
ATOM 1292 C CA . ASP A 1 166 ? -32.938 -26.172 -32.375 1 32.62 166 ASP A CA 1
ATOM 1293 C C . ASP A 1 166 ? -33.219 -26.578 -33.812 1 32.62 166 ASP A C 1
ATOM 1295 O O . ASP A 1 166 ? -33.844 -25.844 -34.562 1 32.62 166 ASP A O 1
ATOM 1299 N N . HIS A 1 167 ? -32.094 -26.938 -34.531 1 34.16 167 HIS A N 1
ATOM 1300 C CA . HIS A 1 167 ? -32.312 -27.578 -35.844 1 34.16 167 HIS A CA 1
ATOM 1301 C C . HIS A 1 167 ? -33.438 -28.609 -35.75 1 34.16 167 HIS A C 1
ATOM 1303 O O . HIS A 1 167 ? -33.281 -29.656 -35.125 1 34.16 167 HIS A O 1
ATOM 1309 N N . THR A 1 168 ? -34.656 -28.094 -35.562 1 29.97 168 THR A N 1
ATOM 1310 C CA . THR A 1 168 ? -35.844 -28.906 -35.75 1 29.97 168 THR A CA 1
ATOM 1311 C C . THR A 1 168 ? -35.719 -29.766 -37.031 1 29.97 168 THR A C 1
ATOM 1313 O O . THR A 1 168 ? -35.594 -29.234 -38.125 1 29.97 168 THR A O 1
ATOM 1316 N N . ALA A 1 169 ? -34.938 -30.781 -36.812 1 33.97 169 ALA A N 1
ATOM 1317 C CA . ALA A 1 169 ? -35 -31.906 -37.719 1 33.97 169 ALA A CA 1
ATOM 1318 C C . ALA A 1 169 ? -36.469 -32.281 -38.062 1 33.97 169 ALA A C 1
ATOM 1320 O O . ALA A 1 169 ? -37.188 -32.75 -37.188 1 33.97 169 ALA A O 1
ATOM 1321 N N . VAL A 1 170 ? -37.188 -31.234 -38.688 1 28.8 170 VAL A N 1
ATOM 1322 C CA . VAL A 1 170 ? -38.281 -31.844 -39.438 1 28.8 170 VAL A CA 1
ATOM 1323 C C . VAL A 1 170 ? -37.719 -32.719 -40.562 1 28.8 170 VAL A C 1
ATOM 1325 O O . VAL A 1 170 ? -36.719 -32.344 -41.188 1 28.8 170 VAL A O 1
ATOM 1328 N N . MET B 1 1 ? -14.945 -22.75 14.602 1 37.12 1 MET B N 1
ATOM 1329 C CA . MET B 1 1 ? -14.867 -22.781 13.141 1 37.12 1 MET B CA 1
ATOM 1330 C C . MET B 1 1 ? -13.656 -22.016 12.641 1 37.12 1 MET B C 1
ATOM 1332 O O . MET B 1 1 ? -13.406 -20.875 13.078 1 37.12 1 MET B O 1
ATOM 1336 N N . HIS B 1 2 ? -12.555 -22.516 12.359 1 49.94 2 HIS B N 1
ATOM 1337 C CA . HIS B 1 2 ? -11.172 -22.047 12.195 1 49.94 2 HIS B CA 1
ATOM 1338 C C . HIS B 1 2 ? -11.062 -21.016 11.086 1 49.94 2 HIS B C 1
ATOM 1340 O O . HIS B 1 2 ? -11.586 -21.219 9.984 1 49.94 2 HIS B O 1
ATOM 1346 N N . ASP B 1 3 ? -11.18 -19.734 11.367 1 65.75 3 ASP B N 1
ATOM 1347 C CA . ASP B 1 3 ? -11.008 -18.547 10.531 1 65.75 3 ASP B CA 1
ATOM 1348 C C . ASP B 1 3 ? -9.906 -18.766 9.492 1 65.75 3 ASP B C 1
ATOM 1350 O O . ASP B 1 3 ? -8.961 -17.984 9.422 1 65.75 3 ASP B O 1
ATOM 1354 N N . ASP B 1 4 ? -10.117 -20.031 8.867 1 83.44 4 ASP B N 1
ATOM 1355 C CA . ASP B 1 4 ? -9.109 -20.391 7.879 1 83.44 4 ASP B CA 1
ATOM 1356 C C . ASP B 1 4 ? -9.227 -19.531 6.625 1 83.44 4 ASP B C 1
ATOM 1358 O O . ASP B 1 4 ? -10.258 -19.547 5.953 1 83.44 4 ASP B O 1
ATOM 1362 N N . LYS B 1 5 ? -8.375 -18.734 6.434 1 91 5 LYS B N 1
ATOM 1363 C CA . LYS B 1 5 ? -8.312 -17.906 5.234 1 91 5 LYS B CA 1
ATOM 1364 C C . LYS B 1 5 ? -7.574 -18.625 4.105 1 91 5 LYS B C 1
ATOM 1366 O O . LYS B 1 5 ? -6.41 -19 4.254 1 91 5 LYS B O 1
ATOM 1371 N N . PRO B 1 6 ? -8.414 -18.906 3.01 1 91.06 6 PRO B N 1
ATOM 1372 C CA . PRO B 1 6 ? -7.742 -19.562 1.879 1 91.06 6 PRO B CA 1
ATOM 1373 C C . PRO B 1 6 ? -6.508 -18.781 1.409 1 91.06 6 PRO B C 1
ATOM 1375 O O . PRO B 1 6 ? -6.512 -17.547 1.411 1 91.06 6 PRO B O 1
ATOM 1378 N N . LEU B 1 7 ? -5.461 -19.562 1.054 1 88.31 7 LEU B N 1
ATOM 1379 C CA . LEU B 1 7 ? -4.199 -18.969 0.62 1 88.31 7 LEU B CA 1
ATOM 1380 C C . LEU B 1 7 ? -4.426 -17.984 -0.527 1 88.31 7 LEU B C 1
ATOM 1382 O O . LEU B 1 7 ? -3.807 -16.922 -0.568 1 88.31 7 LEU B O 1
ATOM 1386 N N . LEU B 1 8 ? -5.34 -18.328 -1.447 1 86.75 8 LEU B N 1
ATOM 1387 C CA . LEU B 1 8 ? -5.602 -17.469 -2.596 1 86.75 8 LEU B CA 1
ATOM 1388 C C . LEU B 1 8 ? -6.148 -16.109 -2.15 1 86.75 8 LEU B C 1
ATOM 1390 O O . LEU B 1 8 ? -5.805 -15.086 -2.729 1 86.75 8 LEU B O 1
ATOM 1394 N N . LEU B 1 9 ? -6.969 -16.109 -1.097 1 91.44 9 LEU B N 1
ATOM 1395 C CA . LEU B 1 9 ? -7.5 -14.867 -0.562 1 91.44 9 LEU B CA 1
ATOM 1396 C C . LEU B 1 9 ? -6.383 -14 0.011 1 91.44 9 LEU B C 1
ATOM 1398 O O . LEU B 1 9 ? -6.34 -12.797 -0.235 1 91.44 9 LEU B O 1
ATOM 1402 N N . LEU B 1 10 ? -5.5 -14.609 0.708 1 92.38 10 LEU B N 1
ATOM 1403 C CA . LEU B 1 10 ? -4.383 -13.891 1.309 1 92.38 10 LEU B CA 1
ATOM 1404 C C . LEU B 1 10 ? -3.465 -13.32 0.234 1 92.38 10 LEU B C 1
ATOM 1406 O O . LEU B 1 10 ? -3.021 -12.172 0.338 1 92.38 10 LEU B O 1
ATOM 1410 N N . GLN B 1 11 ? -3.248 -14.047 -0.762 1 89 11 GLN B N 1
ATOM 1411 C CA . GLN B 1 11 ? -2.375 -13.617 -1.852 1 89 11 GLN B CA 1
ATOM 1412 C C . GLN B 1 11 ? -2.988 -12.445 -2.621 1 89 11 GLN B C 1
ATOM 1414 O O . GLN B 1 11 ? -2.299 -11.477 -2.938 1 89 11 GLN B O 1
ATOM 1419 N N . GLN B 1 12 ? -4.27 -12.594 -2.887 1 88.5 12 GLN B N 1
ATOM 1420 C CA . GLN B 1 12 ? -4.949 -11.547 -3.639 1 88.5 12 GLN B CA 1
ATOM 1421 C C . GLN B 1 12 ? -5.023 -10.25 -2.836 1 88.5 12 GLN B C 1
ATOM 1423 O O . GLN B 1 12 ? -4.848 -9.164 -3.389 1 88.5 12 GLN B O 1
ATOM 1428 N N . THR B 1 13 ? -5.301 -10.391 -1.592 1 93.44 13 THR B N 1
ATOM 1429 C CA . THR B 1 13 ? -5.402 -9.211 -0.734 1 93.44 13 THR B CA 1
ATOM 1430 C C . THR B 1 13 ? -4.047 -8.523 -0.601 1 93.44 13 THR B C 1
ATOM 1432 O O . THR B 1 13 ? -3.961 -7.297 -0.655 1 93.44 13 THR B O 1
ATOM 1435 N N . TYR B 1 14 ? -3 -9.328 -0.455 1 92.56 14 TYR B N 1
ATOM 1436 C CA . TYR B 1 14 ? -1.644 -8.789 -0.409 1 92.56 14 TYR B CA 1
ATOM 1437 C C . TYR B 1 14 ? -1.307 -8.047 -1.695 1 92.56 14 TYR B C 1
ATOM 1439 O O . TYR B 1 14 ? -0.842 -6.906 -1.657 1 92.56 14 TYR B O 1
ATOM 1447 N N . ALA B 1 15 ? -1.617 -8.672 -2.793 1 86.31 15 ALA B N 1
ATOM 1448 C CA . ALA B 1 15 ? -1.335 -8.07 -4.094 1 86.31 15 ALA B CA 1
ATOM 1449 C C . ALA B 1 15 ? -2.123 -6.773 -4.285 1 86.31 15 ALA B C 1
ATOM 1451 O O . ALA B 1 15 ? -1.587 -5.781 -4.781 1 86.31 15 ALA B O 1
ATOM 1452 N N . ALA B 1 16 ? -3.373 -6.781 -3.893 1 90 16 ALA B N 1
ATOM 1453 C CA . ALA B 1 16 ? -4.234 -5.609 -4.043 1 90 16 ALA B CA 1
ATOM 1454 C C . ALA B 1 16 ? -3.756 -4.457 -3.164 1 90 16 ALA B C 1
ATOM 1456 O O . ALA B 1 16 ? -3.791 -3.297 -3.578 1 90 16 ALA B O 1
ATOM 1457 N N . LEU B 1 17 ? -3.338 -4.777 -1.991 1 93.75 17 LEU B N 1
ATOM 1458 C CA . LEU B 1 17 ? -2.84 -3.773 -1.06 1 93.75 17 LEU B CA 1
ATOM 1459 C C . LEU B 1 17 ? -1.605 -3.076 -1.621 1 93.75 17 LEU B C 1
ATOM 1461 O O . LEU B 1 17 ? -1.554 -1.845 -1.676 1 93.75 17 LEU B O 1
ATOM 1465 N N . ILE B 1 18 ? -0.67 -3.861 -2.092 1 89.5 18 ILE B N 1
ATOM 1466 C CA . ILE B 1 18 ? 0.581 -3.33 -2.623 1 89.5 18 ILE B CA 1
ATOM 1467 C C . ILE B 1 18 ? 0.3 -2.508 -3.877 1 89.5 18 ILE B C 1
ATOM 1469 O O . ILE B 1 18 ? 0.771 -1.374 -4.004 1 89.5 18 ILE B O 1
ATOM 1473 N N . ALA B 1 19 ? -0.532 -3.037 -4.766 1 86.56 19 ALA B N 1
ATOM 1474 C CA . ALA B 1 19 ? -0.838 -2.354 -6.02 1 86.56 19 ALA B CA 1
ATOM 1475 C C . ALA B 1 19 ? -1.576 -1.043 -5.766 1 86.56 19 ALA B C 1
ATOM 1477 O O . ALA B 1 19 ? -1.28 -0.025 -6.395 1 86.56 19 ALA B O 1
ATOM 1478 N N . SER B 1 20 ? -2.547 -1.101 -4.883 1 91.56 20 SER B N 1
ATOM 1479 C CA . SER B 1 20 ? -3.312 0.101 -4.566 1 91.56 20 SER B CA 1
ATOM 1480 C C . SER B 1 20 ? -2.42 1.187 -3.975 1 91.56 20 SER B C 1
ATOM 1482 O O . SER B 1 20 ? -2.52 2.355 -4.355 1 91.56 20 SER B O 1
ATOM 1484 N N . ALA B 1 21 ? -1.552 0.771 -3.104 1 90.88 21 ALA B N 1
ATOM 1485 C CA . ALA B 1 21 ? -0.647 1.726 -2.469 1 90.88 21 ALA B CA 1
ATOM 1486 C C . ALA B 1 21 ? 0.312 2.334 -3.488 1 90.88 21 ALA B C 1
ATOM 1488 O O . ALA B 1 21 ? 0.5 3.551 -3.523 1 90.88 21 ALA B O 1
ATOM 1489 N N . HIS B 1 22 ? 0.89 1.536 -4.328 1 86.62 22 HIS B N 1
ATOM 1490 C CA . HIS B 1 22 ? 1.848 2.01 -5.32 1 86.62 22 HIS B CA 1
ATOM 1491 C C . HIS B 1 22 ? 1.166 2.877 -6.375 1 86.62 22 HIS B C 1
ATOM 1493 O O . HIS B 1 22 ? 1.703 3.912 -6.773 1 86.62 22 HIS B O 1
ATOM 1499 N N . GLY B 1 23 ? 0.013 2.404 -6.816 1 86.06 23 GLY B N 1
ATOM 1500 C CA . GLY B 1 23 ? -0.737 3.203 -7.77 1 86.06 23 GLY B CA 1
ATOM 1501 C C . GLY B 1 23 ? -1.112 4.574 -7.238 1 86.06 23 GLY B C 1
ATOM 1502 O O . GLY B 1 23 ? -0.95 5.578 -7.934 1 86.06 23 GLY B O 1
ATOM 1503 N N . LEU B 1 24 ? -1.553 4.641 -6.043 1 89 24 LEU B N 1
ATOM 1504 C CA . LEU B 1 24 ? -1.956 5.898 -5.426 1 89 24 LEU B CA 1
ATOM 1505 C C . LEU B 1 24 ? -0.746 6.789 -5.168 1 89 24 LEU B C 1
ATOM 1507 O O . LEU B 1 24 ? -0.806 8 -5.383 1 89 24 LEU B O 1
ATOM 1511 N N . GLN B 1 25 ? 0.31 6.188 -4.68 1 86.81 25 GLN B N 1
ATOM 1512 C CA . GLN B 1 25 ? 1.528 6.957 -4.441 1 86.81 25 GLN B CA 1
ATOM 1513 C C . GLN B 1 25 ? 2.053 7.57 -5.738 1 86.81 25 GLN B C 1
ATOM 1515 O O . GLN B 1 25 ? 2.441 8.742 -5.766 1 86.81 25 GLN B O 1
ATOM 1520 N N . ALA B 1 26 ? 2.047 6.816 -6.789 1 84.31 26 ALA B N 1
ATOM 1521 C CA . ALA B 1 26 ? 2.5 7.305 -8.086 1 84.31 26 ALA B CA 1
ATOM 1522 C C . ALA B 1 26 ? 1.633 8.461 -8.57 1 84.31 26 ALA B C 1
ATOM 1524 O O . ALA B 1 26 ? 2.146 9.453 -9.094 1 84.31 26 ALA B O 1
ATOM 1525 N N . GLN B 1 27 ? 0.376 8.32 -8.383 1 84.12 27 GLN B N 1
ATOM 1526 C CA . GLN B 1 27 ? -0.539 9.383 -8.773 1 84.12 27 GLN B CA 1
ATOM 1527 C C . GLN B 1 27 ? -0.309 10.641 -7.934 1 84.12 27 GLN B C 1
ATOM 1529 O O . GLN B 1 27 ? -0.308 11.75 -8.461 1 84.12 27 GLN B O 1
ATOM 1534 N N . GLY B 1 28 ? -0.164 10.414 -6.637 1 84.94 28 GLY B N 1
ATOM 1535 C CA . GLY B 1 28 ? 0.073 11.539 -5.746 1 84.94 28 GLY B CA 1
ATOM 1536 C C . GLY B 1 28 ? 1.352 12.289 -6.059 1 84.94 28 GLY B C 1
ATOM 1537 O O . GLY B 1 28 ? 1.389 13.523 -5.988 1 84.94 28 GLY B O 1
ATOM 1538 N N . ASP B 1 29 ? 2.385 11.555 -6.43 1 77.44 29 ASP B N 1
ATOM 1539 C CA . ASP B 1 29 ? 3.688 12.148 -6.719 1 77.44 29 ASP B CA 1
ATOM 1540 C C . ASP B 1 29 ? 3.646 12.969 -8.008 1 77.44 29 ASP B C 1
ATOM 1542 O O . ASP B 1 29 ? 4.461 13.875 -8.195 1 77.44 29 ASP B O 1
ATOM 1546 N N . LYS B 1 30 ? 2.758 12.594 -8.875 1 77.44 30 LYS B N 1
ATOM 1547 C CA . LYS B 1 30 ? 2.613 13.359 -10.109 1 77.44 30 LYS B CA 1
ATOM 1548 C C . LYS B 1 30 ? 2.018 14.742 -9.828 1 77.44 30 LYS B C 1
ATOM 1550 O O . LYS B 1 30 ? 2.223 15.68 -10.602 1 77.44 30 LYS B O 1
ATOM 1555 N N . TYR B 1 31 ? 1.271 14.766 -8.781 1 69.38 31 TYR B N 1
ATOM 1556 C CA . TYR B 1 31 ? 0.549 16 -8.492 1 69.38 31 TYR B CA 1
ATOM 1557 C C . TYR B 1 31 ? 1.436 16.984 -7.746 1 69.38 31 TYR B C 1
ATOM 1559 O O . TYR B 1 31 ? 1.147 18.188 -7.711 1 69.38 31 TYR B O 1
ATOM 1567 N N . VAL B 1 32 ? 2.594 16.406 -7.219 1 65.81 32 VAL B N 1
ATOM 1568 C CA . VAL B 1 32 ? 3.361 17.297 -6.363 1 65.81 32 VAL B CA 1
ATOM 1569 C C . VAL B 1 32 ? 4.785 17.438 -6.902 1 65.81 32 VAL B C 1
ATOM 1571 O O . VAL B 1 32 ? 5.34 16.484 -7.457 1 65.81 32 VAL B O 1
ATOM 1574 N N . GLU B 1 33 ? 5.227 18.641 -7.125 1 66.88 33 GLU B N 1
ATOM 1575 C CA . GLU B 1 33 ? 6.496 18.984 -7.75 1 66.88 33 GLU B CA 1
ATOM 1576 C C . GLU B 1 33 ? 7.66 18.797 -6.785 1 66.88 33 GLU B C 1
ATOM 1578 O O . GLU B 1 33 ? 8.625 18.094 -7.098 1 66.88 33 GLU B O 1
ATOM 1583 N N . VAL B 1 34 ? 7.617 19.453 -5.645 1 73.25 34 VAL B N 1
ATOM 1584 C CA . VAL B 1 34 ? 8.781 19.562 -4.77 1 73.25 34 VAL B CA 1
ATOM 1585 C C . VAL B 1 34 ? 8.633 18.609 -3.588 1 73.25 34 VAL B C 1
ATOM 1587 O O . VAL B 1 34 ? 9.594 17.938 -3.191 1 73.25 34 VAL B O 1
ATOM 1590 N N . LEU B 1 35 ? 7.398 18.469 -3.086 1 84.5 35 LEU B N 1
ATOM 1591 C CA . LEU B 1 35 ? 7.102 17.594 -1.951 1 84.5 35 LEU B CA 1
ATOM 1592 C C . LEU B 1 35 ? 6.254 16.406 -2.385 1 84.5 35 LEU B C 1
ATOM 1594 O O . LEU B 1 35 ? 5.434 16.516 -3.297 1 84.5 35 LEU B O 1
ATOM 1598 N N . THR B 1 36 ? 6.551 15.297 -1.754 1 85.56 36 THR B N 1
ATOM 1599 C CA . THR B 1 36 ? 5.633 14.18 -1.949 1 85.56 36 THR B CA 1
ATOM 1600 C C . THR B 1 36 ? 4.266 14.492 -1.354 1 85.56 36 THR B C 1
ATOM 1602 O O . THR B 1 36 ? 4.125 15.422 -0.56 1 85.56 36 THR B O 1
ATOM 1605 N N . SER B 1 37 ? 3.281 13.719 -1.715 1 86.06 37 SER B N 1
ATOM 1606 C CA . SER B 1 37 ? 1.941 13.883 -1.159 1 86.06 37 SER B CA 1
ATOM 1607 C C . SER B 1 37 ? 1.948 13.711 0.356 1 86.06 37 SER B C 1
ATOM 1609 O O . SER B 1 37 ? 1.292 14.469 1.073 1 86.06 37 SER B O 1
ATOM 1611 N N . ARG B 1 38 ? 2.725 12.766 0.821 1 86.62 38 ARG B N 1
ATOM 1612 C CA . ARG B 1 38 ? 2.797 12.523 2.258 1 86.62 38 ARG B CA 1
ATOM 1613 C C . ARG B 1 38 ? 3.408 13.719 2.982 1 86.62 38 ARG B C 1
ATOM 1615 O O . ARG B 1 38 ? 2.939 14.109 4.055 1 86.62 38 ARG B O 1
ATOM 1622 N N . GLN B 1 39 ? 4.43 14.227 2.426 1 89.38 39 GLN B N 1
ATOM 1623 C CA . GLN B 1 39 ? 5.074 15.391 3.012 1 89.38 39 GLN B CA 1
ATOM 1624 C C . GLN B 1 39 ? 4.121 16.594 3.041 1 89.38 39 GLN B C 1
ATOM 1626 O O . GLN B 1 39 ? 4.086 17.328 4.023 1 89.38 39 GLN B O 1
ATOM 1631 N N . LEU B 1 40 ? 3.393 16.797 2.012 1 88.06 40 LEU B N 1
ATOM 1632 C CA . LEU B 1 40 ? 2.432 17.891 1.945 1 88.06 40 LEU B CA 1
ATOM 1633 C C . LEU B 1 40 ? 1.33 17.703 2.984 1 88.06 40 LEU B C 1
ATOM 1635 O O . LEU B 1 40 ? 0.897 18.672 3.611 1 88.06 40 LEU B O 1
ATOM 1639 N N . MET B 1 41 ? 0.942 16.5 3.145 1 88 41 MET B N 1
ATOM 1640 C CA . MET B 1 41 ? -0.085 16.219 4.141 1 88 41 MET B CA 1
ATOM 1641 C C . MET B 1 41 ? 0.409 16.547 5.543 1 88 41 MET B C 1
ATOM 1643 O O . MET B 1 41 ? -0.317 17.141 6.336 1 88 41 MET B O 1
ATOM 1647 N N . VAL B 1 42 ? 1.573 16.203 5.828 1 90.69 42 VAL B N 1
ATOM 1648 C CA . VAL B 1 42 ? 2.164 16.484 7.129 1 90.69 42 VAL B CA 1
ATOM 1649 C C . VAL B 1 42 ? 2.268 18 7.328 1 90.69 42 VAL B C 1
ATOM 1651 O O . VAL B 1 42 ? 1.922 18.516 8.391 1 90.69 42 VAL B O 1
ATOM 1654 N N . LEU B 1 43 ? 2.705 18.641 6.293 1 90.56 43 LEU B N 1
ATOM 1655 C CA . LEU B 1 43 ? 2.82 20.094 6.34 1 90.56 43 LEU B CA 1
ATOM 1656 C C . LEU B 1 43 ? 1.464 20.734 6.605 1 90.56 43 LEU B C 1
ATOM 1658 O O . LEU B 1 43 ? 1.365 21.688 7.379 1 90.56 43 LEU B O 1
ATOM 1662 N N . THR B 1 44 ? 0.47 20.25 5.996 1 88.12 44 THR B N 1
ATOM 1663 C CA . THR B 1 44 ? -0.889 20.75 6.168 1 88.12 44 THR B CA 1
ATOM 1664 C C . THR B 1 44 ? -1.352 20.578 7.613 1 88.12 44 THR B C 1
ATOM 1666 O O . THR B 1 44 ? -1.937 21.5 8.195 1 88.12 44 THR B O 1
ATOM 1669 N N . VAL B 1 45 ? -1.071 19.453 8.156 1 88.38 45 VAL B N 1
ATOM 1670 C CA . VAL B 1 45 ? -1.474 19.156 9.523 1 88.38 45 VAL B CA 1
ATOM 1671 C C . VAL B 1 45 ? -0.755 20.094 10.492 1 88.38 45 VAL B C 1
ATOM 1673 O O . VAL B 1 45 ? -1.376 20.656 11.391 1 88.38 45 VAL B O 1
ATOM 1676 N N . ILE B 1 46 ? 0.507 20.266 10.297 1 90.06 46 ILE B N 1
ATOM 1677 C CA . ILE B 1 46 ? 1.277 21.156 11.156 1 90.06 46 ILE B CA 1
ATOM 1678 C C . ILE B 1 46 ? 0.713 22.578 11.07 1 90.06 46 ILE B C 1
ATOM 1680 O O . ILE B 1 46 ? 0.517 23.234 12.094 1 90.06 46 ILE B O 1
ATOM 1684 N N . ALA B 1 47 ? 0.45 23 9.883 1 87.75 47 ALA B N 1
ATOM 1685 C CA . ALA B 1 47 ? -0.026 24.359 9.648 1 87.75 47 ALA B CA 1
ATOM 1686 C C . ALA B 1 47 ? -1.393 24.594 10.289 1 87.75 47 ALA B C 1
ATOM 1688 O O . ALA B 1 47 ? -1.707 25.703 10.727 1 87.75 47 ALA B O 1
ATOM 1689 N N . ARG B 1 48 ? -2.123 23.609 10.375 1 83.88 48 ARG B N 1
ATOM 1690 C CA . ARG B 1 48 ? -3.479 23.719 10.906 1 83.88 48 ARG B CA 1
ATOM 1691 C C . ARG B 1 48 ? -3.475 23.656 12.43 1 83.88 48 ARG B C 1
ATOM 1693 O O . ARG B 1 48 ? -4.367 24.203 13.078 1 83.88 48 ARG B O 1
ATOM 1700 N N . MET B 1 49 ? -2.527 22.953 12.984 1 81.12 49 MET B N 1
ATOM 1701 C CA . MET B 1 49 ? -2.473 22.766 14.43 1 81.12 49 MET B CA 1
ATOM 1702 C C . MET B 1 49 ? -1.899 24 15.117 1 81.12 49 MET B C 1
ATOM 1704 O O . MET B 1 49 ? -1.929 24.109 16.344 1 81.12 49 MET B O 1
ATOM 1708 N N . ALA B 1 50 ? -2.166 25.203 14.922 1 63.5 50 ALA B N 1
ATOM 1709 C CA . ALA B 1 50 ? -1.543 26.469 15.305 1 63.5 50 ALA B CA 1
ATOM 1710 C C . ALA B 1 50 ? -1.775 26.766 16.781 1 63.5 50 ALA B C 1
ATOM 1712 O O . ALA B 1 50 ? -0.964 27.438 17.422 1 63.5 50 ALA B O 1
ATOM 1713 N N . ASP B 1 51 ? -2.781 26.312 17.344 1 59.69 51 ASP B N 1
ATOM 1714 C CA . ASP B 1 51 ? -3.129 26.891 18.641 1 59.69 51 ASP B CA 1
ATOM 1715 C C . ASP B 1 51 ? -2.232 26.328 19.75 1 59.69 51 ASP B C 1
ATOM 1717 O O . ASP B 1 51 ? -2.078 26.953 20.797 1 59.69 51 ASP B O 1
ATOM 1721 N N . GLU B 1 52 ? -1.625 25.234 19.656 1 65.69 52 GLU B N 1
ATOM 1722 C CA . GLU B 1 52 ? -0.751 24.609 20.641 1 65.69 52 GLU B CA 1
ATOM 1723 C C . GLU B 1 52 ? 0.547 24.125 20 1 65.69 52 GLU B C 1
ATOM 1725 O O . GLU B 1 52 ? 0.647 24.047 18.781 1 65.69 52 GLU B O 1
ATOM 1730 N N . PRO B 1 53 ? 1.587 24.234 20.875 1 78.88 53 PRO B N 1
ATOM 1731 C CA . PRO B 1 53 ? 2.814 23.641 20.328 1 78.88 53 PRO B CA 1
ATOM 1732 C C . PRO B 1 53 ? 2.564 22.328 19.578 1 78.88 53 PRO B C 1
ATOM 1734 O O . PRO B 1 53 ? 1.932 21.422 20.125 1 78.88 53 PRO B O 1
ATOM 1737 N N . VAL B 1 54 ? 2.891 22.422 18.375 1 87.94 54 VAL B N 1
ATOM 1738 C CA . VAL B 1 54 ? 2.717 21.25 17.531 1 87.94 54 VAL B CA 1
ATOM 1739 C C . VAL B 1 54 ? 3.904 20.297 17.719 1 87.94 54 VAL B C 1
ATOM 1741 O O . VAL B 1 54 ? 5.027 20.625 17.328 1 87.94 54 VAL B O 1
ATOM 1744 N N . THR B 1 55 ? 3.654 19.125 18.391 1 88.94 55 THR B N 1
ATOM 1745 C CA . THR B 1 55 ? 4.727 18.172 18.625 1 88.94 55 THR B CA 1
ATOM 1746 C C . THR B 1 55 ? 4.723 17.078 17.562 1 88.94 55 THR B C 1
ATOM 1748 O O . THR B 1 55 ? 3.727 16.891 16.859 1 88.94 55 THR B O 1
ATOM 1751 N N . ILE B 1 56 ? 5.895 16.422 17.484 1 90.31 56 ILE B N 1
ATOM 1752 C CA . ILE B 1 56 ? 6.008 15.312 16.547 1 90.31 56 ILE B CA 1
ATOM 1753 C C . ILE B 1 56 ? 4.965 14.25 16.891 1 90.31 56 ILE B C 1
ATOM 1755 O O . ILE B 1 56 ? 4.301 13.719 16 1 90.31 56 ILE B O 1
ATOM 1759 N N . ASN B 1 57 ? 4.727 14.039 18.141 1 88.19 57 ASN B N 1
ATOM 1760 C CA . ASN B 1 57 ? 3.762 13.039 18.578 1 88.19 57 ASN B CA 1
ATOM 1761 C C . ASN B 1 57 ? 2.336 13.43 18.203 1 88.19 57 ASN B C 1
ATOM 1763 O O . ASN B 1 57 ? 1.544 12.586 17.781 1 88.19 57 ASN B O 1
ATOM 1767 N N . ALA B 1 58 ? 2.029 14.648 18.391 1 87.31 58 ALA B N 1
ATOM 1768 C CA . ALA B 1 58 ? 0.689 15.133 18.062 1 87.31 58 ALA B CA 1
ATOM 1769 C C . ALA B 1 58 ? 0.404 14.992 16.562 1 87.31 58 ALA B C 1
ATOM 1771 O O . ALA B 1 58 ? -0.697 14.602 16.172 1 87.31 58 ALA B O 1
ATOM 1772 N N . VAL B 1 59 ? 1.383 15.266 15.734 1 89.75 59 VAL B N 1
ATOM 1773 C CA . VAL B 1 59 ? 1.223 15.156 14.289 1 89.75 59 VAL B CA 1
ATOM 1774 C C . VAL B 1 59 ? 1.087 13.688 13.891 1 89.75 59 VAL B C 1
ATOM 1776 O O . VAL B 1 59 ? 0.248 13.344 13.055 1 89.75 59 VAL B O 1
ATOM 1779 N N . ALA B 1 60 ? 1.896 12.844 14.531 1 89.38 60 ALA B N 1
ATOM 1780 C CA . ALA B 1 60 ? 1.828 11.406 14.258 1 89.38 60 ALA B CA 1
ATOM 1781 C C . ALA B 1 60 ? 0.439 10.852 14.562 1 89.38 60 ALA B C 1
ATOM 1783 O O . ALA B 1 60 ? -0.122 10.094 13.766 1 89.38 60 ALA B O 1
ATOM 1784 N N . ARG B 1 61 ? -0.104 11.258 15.656 1 84.44 61 ARG B N 1
ATOM 1785 C CA . ARG B 1 61 ? -1.44 10.828 16.062 1 84.44 61 ARG B CA 1
ATOM 1786 C C . ARG B 1 61 ? -2.49 11.289 15.055 1 84.44 61 ARG B C 1
ATOM 1788 O O . ARG B 1 61 ? -3.355 10.508 14.656 1 84.44 61 ARG B O 1
ATOM 1795 N N . GLU B 1 62 ? -2.355 12.5 14.648 1 83.44 62 GLU B N 1
ATOM 1796 C CA . GLU B 1 62 ? -3.305 13.047 13.68 1 83.44 62 GLU B CA 1
ATOM 1797 C C . GLU B 1 62 ? -3.225 12.312 12.352 1 83.44 62 GLU B C 1
ATOM 1799 O O . GLU B 1 62 ? -4.246 12.094 11.688 1 83.44 62 GLU B O 1
ATOM 1804 N N . MET B 1 63 ? -2.059 11.906 11.953 1 84.75 63 MET B N 1
ATOM 1805 C CA . MET B 1 63 ? -1.823 11.266 10.664 1 84.75 63 MET B CA 1
ATOM 1806 C C . MET B 1 63 ? -2.07 9.758 10.75 1 84.75 63 MET B C 1
ATOM 1808 O O . MET B 1 63 ? -2.055 9.062 9.734 1 84.75 63 MET B O 1
ATOM 1812 N N . GLY B 1 64 ? -2.197 9.281 11.969 1 77.5 64 GLY B N 1
ATOM 1813 C CA . GLY B 1 64 ? -2.402 7.852 12.148 1 77.5 64 GLY B CA 1
ATOM 1814 C C . GLY B 1 64 ? -1.154 7.035 11.883 1 77.5 64 GLY B C 1
ATOM 1815 O O . GLY B 1 64 ? -1.229 5.965 11.273 1 77.5 64 GLY B O 1
ATOM 1816 N N . THR B 1 65 ? -0.001 7.566 12.211 1 82.69 65 THR B N 1
ATOM 1817 C CA . THR B 1 65 ? 1.263 6.871 11.992 1 82.69 65 THR B CA 1
ATOM 1818 C C . THR B 1 65 ? 2.09 6.832 13.273 1 82.69 65 THR B C 1
ATOM 1820 O O . THR B 1 65 ? 1.684 7.383 14.297 1 82.69 65 THR B O 1
ATOM 1823 N N . THR B 1 66 ? 3.189 6.121 13.266 1 82.44 66 THR B N 1
ATOM 1824 C CA . THR B 1 66 ? 4.051 6.004 14.438 1 82.44 66 THR B CA 1
ATOM 1825 C C . THR B 1 66 ? 4.93 7.246 14.594 1 82.44 66 THR B C 1
ATOM 1827 O O . THR B 1 66 ? 5.219 7.93 13.609 1 82.44 66 THR B O 1
ATOM 1830 N N . LYS B 1 67 ? 5.316 7.473 15.828 1 88.12 67 LYS B N 1
ATOM 1831 C CA . LYS B 1 67 ? 6.215 8.586 16.125 1 88.12 67 LYS B CA 1
ATOM 1832 C C . LYS B 1 67 ? 7.527 8.445 15.367 1 88.12 67 LYS B C 1
ATOM 1834 O O . LYS B 1 67 ? 8.078 9.438 14.883 1 88.12 67 LYS B O 1
ATOM 1839 N N . GLN B 1 68 ? 8.008 7.238 15.281 1 87.06 68 GLN B N 1
ATOM 1840 C CA . GLN B 1 68 ? 9.281 6.984 14.609 1 87.06 68 GLN B CA 1
ATOM 1841 C C . GLN B 1 68 ? 9.211 7.375 13.133 1 87.06 68 GLN B C 1
ATOM 1843 O O . GLN B 1 68 ? 10.102 8.062 12.625 1 87.06 68 GLN B O 1
ATOM 1848 N N . SER B 1 69 ? 8.109 6.914 12.414 1 85.12 69 SER B N 1
ATOM 1849 C CA . SER B 1 69 ? 7.934 7.254 11.008 1 85.12 69 SER B CA 1
ATOM 1850 C C . SER B 1 69 ? 7.777 8.758 10.812 1 85.12 69 SER B C 1
ATOM 1852 O O . SER B 1 69 ? 8.328 9.328 9.867 1 85.12 69 SER B O 1
ATOM 1854 N N . MET B 1 70 ? 7.082 9.359 11.695 1 91.5 70 MET B N 1
ATOM 1855 C CA . MET B 1 70 ? 6.844 10.797 11.625 1 91.5 70 MET B CA 1
ATOM 1856 C C . MET B 1 70 ? 8.133 11.578 11.852 1 91.5 70 MET B C 1
ATOM 1858 O O . MET B 1 70 ? 8.391 12.578 11.172 1 91.5 70 MET B O 1
ATOM 1862 N N . ARG B 1 71 ? 8.922 11.133 12.789 1 92.88 71 ARG B N 1
ATOM 1863 C CA . ARG B 1 71 ? 10.203 11.781 13.07 1 92.88 71 ARG B C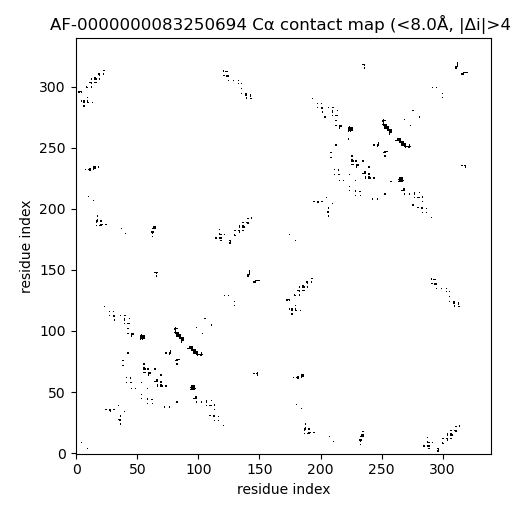A 1
ATOM 1864 C C . ARG B 1 71 ? 11.094 11.789 11.836 1 92.88 71 ARG B C 1
ATOM 1866 O O . ARG B 1 71 ? 11.711 12.812 11.516 1 92.88 71 ARG B O 1
ATOM 1873 N N . GLN B 1 72 ? 11.094 10.672 11.156 1 91.62 72 GLN B N 1
ATOM 1874 C CA . GLN B 1 72 ? 11.906 10.57 9.953 1 91.62 72 GLN B CA 1
ATOM 1875 C C . GLN B 1 72 ? 11.422 11.539 8.875 1 91.62 72 GLN B C 1
ATOM 1877 O O . GLN B 1 72 ? 12.234 12.188 8.211 1 91.62 72 GLN B O 1
ATOM 1882 N N . LEU B 1 73 ? 10.203 11.57 8.727 1 91.06 73 LEU B N 1
ATOM 1883 C CA . LEU B 1 73 ? 9.602 12.445 7.719 1 91.06 73 LEU B CA 1
ATOM 1884 C C . LEU B 1 73 ? 9.852 13.914 8.062 1 91.06 73 LEU B C 1
ATOM 1886 O O . LEU B 1 73 ? 10.227 14.703 7.191 1 91.06 73 LEU B O 1
ATOM 1890 N N . ILE B 1 74 ? 9.727 14.289 9.312 1 93.94 74 ILE B N 1
ATOM 1891 C CA . ILE B 1 74 ? 9.914 15.656 9.766 1 93.94 74 ILE B CA 1
ATOM 1892 C C . ILE B 1 74 ? 11.383 16.047 9.633 1 93.94 74 ILE B C 1
ATOM 1894 O O . ILE B 1 74 ? 11.703 17.188 9.281 1 93.94 74 ILE B O 1
ATOM 1898 N N . ALA B 1 75 ? 12.289 15.141 9.984 1 94.62 75 ALA B N 1
ATOM 1899 C CA . ALA B 1 75 ? 13.719 15.406 9.844 1 94.62 75 ALA B CA 1
ATOM 1900 C C . ALA B 1 75 ? 14.062 15.812 8.414 1 94.62 75 ALA B C 1
ATOM 1902 O O . ALA B 1 75 ? 14.844 16.75 8.203 1 94.62 75 ALA B O 1
ATOM 1903 N N . LYS B 1 76 ? 13.484 15.156 7.5 1 93.69 76 LYS B N 1
ATOM 1904 C CA . LYS B 1 76 ? 13.719 15.492 6.098 1 93.69 76 LYS B CA 1
ATOM 1905 C C . LYS B 1 76 ? 13.18 16.875 5.758 1 93.69 76 LYS B C 1
ATOM 1907 O O . LYS B 1 76 ? 13.836 17.656 5.074 1 93.69 76 LYS B O 1
ATOM 1912 N N . LEU B 1 77 ? 12.016 17.203 6.246 1 94.69 77 LEU B N 1
ATOM 1913 C CA . LEU B 1 77 ? 11.406 18.516 6.012 1 94.69 77 LEU B CA 1
ATOM 1914 C C . LEU B 1 77 ? 12.219 19.625 6.668 1 94.69 77 LEU B C 1
ATOM 1916 O O . LEU B 1 77 ? 12.328 20.719 6.125 1 94.69 77 LEU B O 1
ATOM 1920 N N . GLU B 1 78 ? 12.781 19.297 7.805 1 95.38 78 GLU B N 1
ATOM 1921 C CA . GLU B 1 78 ? 13.641 20.25 8.5 1 95.38 78 GLU B CA 1
ATOM 1922 C C . GLU B 1 78 ? 14.922 20.516 7.719 1 95.38 78 GLU B C 1
ATOM 1924 O O . GLU B 1 78 ? 15.32 21.672 7.539 1 95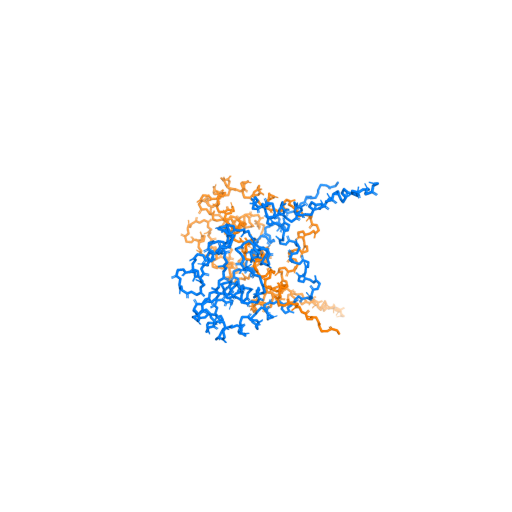.38 78 GLU B O 1
ATOM 1929 N N . THR B 1 79 ? 15.523 19.453 7.277 1 94.56 79 THR B N 1
ATOM 1930 C CA . THR B 1 79 ? 16.75 19.547 6.488 1 94.56 79 THR B CA 1
ATOM 1931 C C . THR B 1 79 ? 16.516 20.375 5.227 1 94.56 79 THR B C 1
ATOM 1933 O O . THR B 1 79 ? 17.391 21.156 4.824 1 94.56 79 THR B O 1
ATOM 1936 N N . ASP B 1 80 ? 15.289 20.297 4.668 1 93.19 80 ASP B N 1
ATOM 1937 C CA . ASP B 1 80 ? 14.953 20.984 3.428 1 93.19 80 ASP B CA 1
ATOM 1938 C C . ASP B 1 80 ? 14.477 22.406 3.709 1 93.19 80 ASP B C 1
ATOM 1940 O O . ASP B 1 80 ? 14.109 23.141 2.787 1 93.19 80 ASP B O 1
ATOM 1944 N N . GLY B 1 81 ? 14.492 22.797 4.992 1 95 81 GLY B N 1
ATOM 1945 C CA . GLY B 1 81 ? 14.141 24.141 5.383 1 95 81 GLY B CA 1
ATOM 1946 C C . GLY B 1 81 ? 12.648 24.422 5.293 1 95 81 GLY B C 1
ATOM 1947 O O . GLY B 1 81 ? 12.234 25.578 5.172 1 95 81 GLY B O 1
ATOM 1948 N N . ILE B 1 82 ? 11.797 23.406 5.336 1 95.25 82 ILE B N 1
ATOM 1949 C CA . ILE B 1 82 ? 10.352 23.516 5.16 1 95.25 82 ILE B CA 1
ATOM 1950 C C . ILE B 1 82 ? 9.672 23.625 6.523 1 95.25 82 ILE B C 1
ATOM 1952 O O . ILE B 1 82 ? 8.656 24.312 6.664 1 95.25 82 ILE B O 1
ATOM 1956 N N . VAL B 1 83 ? 10.266 22.891 7.492 1 95.44 83 VAL B N 1
ATOM 1957 C CA . VAL B 1 83 ? 9.805 22.938 8.875 1 95.44 83 VAL B CA 1
ATOM 1958 C C . VAL B 1 83 ? 10.969 23.281 9.805 1 95.44 83 VAL B C 1
ATOM 1960 O O . VAL B 1 83 ? 12.125 23 9.477 1 95.44 83 VAL B O 1
ATOM 1963 N N . LEU B 1 84 ? 10.648 23.953 10.867 1 94 84 LEU B N 1
ATOM 1964 C CA . LEU B 1 84 ? 11.625 24.266 11.906 1 94 84 LEU B CA 1
ATOM 1965 C C . LEU B 1 84 ? 11.188 23.688 13.25 1 94 84 LEU B C 1
ATOM 1967 O O . LEU B 1 84 ? 10 23.734 13.594 1 94 84 LEU B O 1
ATOM 1971 N N . LEU B 1 85 ? 12.188 23.109 13.922 1 90.94 85 LEU B N 1
ATOM 1972 C CA . LEU B 1 85 ? 11.938 22.656 15.289 1 90.94 85 LEU B CA 1
ATOM 1973 C C . LEU B 1 85 ? 12.367 23.703 16.297 1 90.94 85 LEU B C 1
ATOM 1975 O O . LEU B 1 85 ? 13.508 24.172 16.281 1 90.94 85 LEU B O 1
ATOM 1979 N N . GLN B 1 86 ? 11.352 24.125 17.031 1 87.44 86 GLN B N 1
ATOM 1980 C CA . GLN B 1 86 ? 11.648 25.141 18.031 1 87.44 86 GLN B CA 1
ATOM 1981 C C . GLN B 1 86 ? 11.469 24.594 19.438 1 87.44 86 GLN B C 1
ATOM 1983 O O . GLN B 1 86 ? 10.445 23.984 19.75 1 87.44 86 GLN B O 1
ATOM 1988 N N . GLN B 1 87 ? 12.492 24.703 20.172 1 81.06 87 GLN B N 1
ATOM 1989 C CA . GLN B 1 87 ? 12.43 24.25 21.562 1 81.06 87 GLN B CA 1
ATOM 1990 C C . GLN B 1 87 ? 11.516 25.156 22.391 1 81.06 87 GLN B C 1
ATOM 1992 O O . GLN B 1 87 ? 11.5 26.375 22.188 1 81.06 87 GLN B O 1
ATOM 1997 N N . ASN B 1 88 ? 10.523 24.516 23.016 1 70.06 88 ASN B N 1
ATOM 1998 C CA . ASN B 1 88 ? 9.703 25.281 23.953 1 70.06 88 ASN B CA 1
ATOM 1999 C C . ASN B 1 88 ? 10.531 25.781 25.125 1 70.06 88 ASN B C 1
ATOM 2001 O O . ASN B 1 88 ? 11.172 25 25.828 1 70.06 88 ASN B O 1
ATOM 2005 N N . PRO B 1 89 ? 10.625 27.062 25.234 1 68.94 89 PRO B N 1
ATOM 2006 C CA . PRO B 1 89 ? 11.406 27.625 26.344 1 68.94 89 PRO B CA 1
ATOM 2007 C C . PRO B 1 89 ? 10.93 27.141 27.703 1 68.94 89 PRO B C 1
ATOM 2009 O O . PRO B 1 89 ? 11.711 27.094 28.656 1 68.94 89 PRO B O 1
ATOM 2012 N N . HIS B 1 90 ? 9.734 26.844 27.781 1 69.62 90 HIS B N 1
ATOM 2013 C CA . HIS B 1 90 ? 9.156 26.516 29.078 1 69.62 90 HIS B CA 1
ATOM 2014 C C . HIS B 1 90 ? 9.133 25 29.297 1 69.62 90 HIS B C 1
ATOM 2016 O O . HIS B 1 90 ? 8.891 24.531 30.406 1 69.62 90 HIS B O 1
ATOM 2022 N N . ASP B 1 91 ? 9.141 24.297 28.297 1 65.12 91 ASP B N 1
ATOM 2023 C CA . ASP B 1 91 ? 9.195 22.828 28.359 1 65.12 91 ASP B CA 1
ATOM 2024 C C . ASP B 1 91 ? 10.273 22.281 27.438 1 65.12 91 ASP B C 1
ATOM 2026 O O . ASP B 1 91 ? 10.023 22.094 26.234 1 65.12 91 ASP B O 1
ATOM 2030 N N . ARG B 1 92 ? 11.492 22.109 28.016 1 61.62 92 ARG B N 1
ATOM 2031 C CA . ARG B 1 92 ? 12.672 21.719 27.25 1 61.62 92 ARG B CA 1
ATOM 2032 C C . ARG B 1 92 ? 12.422 20.422 26.469 1 61.62 92 ARG B C 1
ATOM 2034 O O . ARG B 1 92 ? 13.125 20.125 25.516 1 61.62 92 ARG B O 1
ATOM 2041 N N . ARG B 1 93 ? 11.352 19.734 26.922 1 61.47 93 ARG B N 1
ATOM 2042 C CA . ARG B 1 93 ? 11.109 18.453 26.281 1 61.47 93 ARG B CA 1
ATOM 2043 C C . ARG B 1 93 ? 10.133 18.594 25.109 1 61.47 93 ARG B C 1
ATOM 2045 O O . ARG B 1 93 ? 10.023 17.703 24.266 1 61.47 93 ARG B O 1
ATOM 2052 N N . ALA B 1 94 ? 9.586 19.781 25.188 1 70 94 ALA B N 1
ATOM 2053 C CA . ALA B 1 94 ? 8.562 19.922 24.156 1 70 94 ALA B CA 1
ATOM 2054 C C . ALA B 1 94 ? 9.109 20.656 22.938 1 70 94 ALA B C 1
ATOM 2056 O O . ALA B 1 94 ? 9.672 21.75 23.062 1 70 94 ALA B O 1
ATOM 2057 N N . VAL B 1 95 ? 9.461 19.953 21.922 1 80.56 95 VAL B N 1
ATOM 2058 C CA . VAL B 1 95 ? 9.844 20.531 20.641 1 80.56 95 VAL B CA 1
ATOM 2059 C C . VAL B 1 95 ? 8.594 20.797 19.812 1 80.56 95 VAL B C 1
ATOM 2061 O O . VAL B 1 95 ? 7.723 19.938 19.688 1 80.56 95 VAL B O 1
ATOM 2064 N N . SER B 1 96 ? 8.469 22.125 19.516 1 89.31 96 SER B N 1
ATOM 2065 C CA . SER B 1 96 ? 7.332 22.516 18.688 1 89.31 96 SER B CA 1
ATOM 2066 C C . SER B 1 96 ? 7.73 22.625 17.219 1 89.31 96 SER B C 1
ATOM 2068 O O . SER B 1 96 ? 8.805 23.141 16.906 1 89.31 96 SER B O 1
ATOM 2070 N N . LEU B 1 97 ? 6.84 22.156 16.359 1 92.94 97 LEU B N 1
ATOM 2071 C CA . LEU B 1 97 ? 7.031 22.234 14.922 1 92.94 97 LEU B CA 1
ATOM 2072 C C . LEU B 1 97 ? 6.426 23.516 14.359 1 92.94 97 LEU B C 1
ATOM 2074 O O . LEU B 1 97 ? 5.301 23.875 14.711 1 92.94 97 LEU B O 1
ATOM 2078 N N . ILE B 1 98 ? 7.23 24.25 13.555 1 91.44 98 ILE B N 1
ATOM 2079 C CA . ILE B 1 98 ? 6.762 25.469 12.906 1 91.44 98 ILE B CA 1
ATOM 2080 C C . ILE B 1 98 ? 6.973 25.359 11.398 1 91.44 98 ILE B C 1
ATOM 2082 O O . ILE B 1 98 ? 8.039 24.938 10.945 1 91.44 98 ILE B O 1
ATOM 2086 N N . VAL B 1 99 ? 5.895 25.719 10.664 1 93.88 99 VAL B N 1
ATOM 2087 C CA . VAL B 1 99 ? 6.047 25.781 9.219 1 93.88 99 VAL B CA 1
ATOM 2088 C C . VAL B 1 99 ? 6.781 27.062 8.82 1 93.88 99 VAL B C 1
ATOM 2090 O O . VAL B 1 99 ? 6.375 28.156 9.211 1 93.88 99 VAL B O 1
ATOM 2093 N N . THR B 1 100 ? 7.867 26.922 8.062 1 95.19 100 THR B N 1
ATOM 2094 C CA . THR B 1 100 ? 8.633 28.078 7.625 1 95.19 100 THR B CA 1
ATOM 2095 C C . THR B 1 100 ? 7.914 28.812 6.5 1 95.19 100 THR B C 1
ATOM 2097 O O . THR B 1 100 ? 6.871 28.359 6.027 1 95.19 100 THR B O 1
ATOM 2100 N N . GLU B 1 101 ? 8.508 30 6.141 1 95.62 101 GLU B N 1
ATOM 2101 C CA . GLU B 1 101 ? 7.98 30.734 4.996 1 95.62 101 GLU B CA 1
ATOM 2102 C C . GLU B 1 101 ? 8.039 29.891 3.725 1 95.62 101 GLU B C 1
ATOM 2104 O O . GLU B 1 101 ? 7.098 29.891 2.932 1 95.62 101 GLU B O 1
ATOM 2109 N N . ARG B 1 102 ? 9.125 29.172 3.592 1 94.06 102 ARG B N 1
ATOM 2110 C CA . ARG B 1 102 ? 9.266 28.266 2.455 1 94.06 102 ARG B CA 1
ATOM 2111 C C . ARG B 1 102 ? 8.172 27.203 2.469 1 94.06 102 ARG B C 1
ATOM 2113 O O . ARG B 1 102 ? 7.578 26.906 1.434 1 94.06 102 ARG B O 1
ATOM 2120 N N . GLY B 1 103 ? 7.941 26.641 3.637 1 94 103 GLY B N 1
ATOM 2121 C CA . GLY B 1 103 ? 6.895 25.641 3.787 1 94 103 GLY B CA 1
ATOM 2122 C C . GLY B 1 103 ? 5.512 26.172 3.477 1 94 103 GLY B C 1
ATOM 2123 O O . GLY B 1 103 ? 4.707 25.5 2.832 1 94 103 GLY B O 1
ATOM 2124 N N . ARG B 1 104 ? 5.254 27.406 3.908 1 93.19 104 ARG B N 1
ATOM 2125 C CA . ARG B 1 104 ? 3.965 28.047 3.652 1 93.19 104 ARG B CA 1
ATOM 2126 C C . ARG B 1 104 ? 3.76 28.297 2.162 1 93.19 104 ARG B C 1
ATOM 2128 O O . ARG B 1 104 ? 2.658 28.109 1.641 1 93.19 104 ARG B O 1
ATOM 2135 N N . ASN B 1 105 ? 4.805 28.719 1.534 1 92.75 105 ASN B N 1
ATOM 2136 C CA . ASN B 1 105 ? 4.738 28.938 0.093 1 92.75 105 ASN B CA 1
ATOM 2137 C C . ASN B 1 105 ? 4.449 27.641 -0.662 1 92.75 105 ASN B C 1
ATOM 2139 O O . ASN B 1 105 ? 3.668 27.641 -1.614 1 92.75 105 ASN B O 1
ATOM 2143 N N . LEU B 1 106 ? 5.039 26.578 -0.203 1 89.69 106 LEU B N 1
ATOM 2144 C CA . LEU B 1 106 ? 4.812 25.281 -0.829 1 89.69 106 LEU B CA 1
ATOM 2145 C C . LEU B 1 106 ? 3.375 24.812 -0.608 1 89.69 106 LEU B C 1
ATOM 2147 O O . LEU B 1 106 ? 2.758 24.25 -1.512 1 89.69 106 LEU B O 1
ATOM 2151 N N . LEU B 1 107 ? 2.906 25.016 0.547 1 89.19 107 LEU B N 1
ATOM 2152 C CA . LEU B 1 107 ? 1.523 24.672 0.855 1 89.19 107 LEU B CA 1
ATOM 2153 C C . LEU B 1 107 ? 0.558 25.453 -0.034 1 89.19 107 LEU B C 1
ATOM 2155 O O . LEU B 1 107 ? -0.417 24.891 -0.538 1 89.19 107 LEU B O 1
ATOM 2159 N N . GLN B 1 108 ? 0.828 26.703 -0.142 1 88.06 108 GLN B N 1
ATOM 2160 C CA . GLN B 1 108 ? -0.033 27.547 -0.961 1 88.06 108 GLN B CA 1
ATOM 2161 C C . GLN B 1 108 ? -0 27.109 -2.424 1 88.06 108 GLN B C 1
ATOM 2163 O O . GLN B 1 108 ? -1.027 27.141 -3.105 1 88.06 108 GLN B O 1
ATOM 2168 N N . ALA B 1 109 ? 1.132 26.703 -2.842 1 87.19 109 ALA B N 1
ATOM 2169 C CA . ALA B 1 109 ? 1.329 26.344 -4.246 1 87.19 109 ALA B CA 1
ATOM 2170 C C . ALA B 1 109 ? 0.731 24.969 -4.551 1 87.19 109 ALA B C 1
ATOM 2172 O O . ALA B 1 109 ? 0.292 24.719 -5.676 1 87.19 109 ALA B O 1
ATOM 2173 N N . ASN B 1 110 ? 0.673 24.047 -3.494 1 86.94 110 ASN B N 1
ATOM 2174 C CA . ASN B 1 110 ? 0.385 22.656 -3.812 1 86.94 110 ASN B CA 1
ATOM 2175 C C . ASN B 1 110 ? -0.781 22.125 -2.986 1 86.94 110 ASN B C 1
ATOM 2177 O O . ASN B 1 110 ? -1.272 21.016 -3.238 1 86.94 110 ASN B O 1
ATOM 2181 N N . GLY B 1 111 ? -1.218 22.844 -1.99 1 83.75 111 GLY B N 1
ATOM 2182 C CA . GLY B 1 111 ? -2.219 22.375 -1.046 1 83.75 111 GLY B CA 1
ATOM 2183 C C . GLY B 1 111 ? -3.52 21.969 -1.71 1 83.75 111 GLY B C 1
ATOM 2184 O O . GLY B 1 111 ? -4.047 20.891 -1.444 1 83.75 111 GLY B O 1
ATOM 2185 N N . ASP B 1 112 ? -3.961 22.828 -2.604 1 85.31 112 ASP B N 1
ATOM 2186 C CA . ASP B 1 112 ? -5.227 22.562 -3.281 1 85.31 112 ASP B CA 1
ATOM 2187 C C . ASP B 1 112 ? -5.117 21.359 -4.207 1 85.31 112 ASP B C 1
ATOM 2189 O O . ASP B 1 112 ? -6.055 20.562 -4.312 1 85.31 112 ASP B O 1
ATOM 2193 N N . LYS B 1 113 ? -3.982 21.234 -4.84 1 85.75 113 LYS B N 1
ATOM 2194 C CA . LYS B 1 113 ? -3.756 20.094 -5.727 1 85.75 113 LYS B CA 1
ATOM 2195 C C . LYS B 1 113 ? -3.773 18.781 -4.953 1 85.75 113 LYS B C 1
ATOM 2197 O O . LYS B 1 113 ? -4.316 17.781 -5.43 1 85.75 113 LYS B O 1
ATOM 2202 N N . ASN B 1 114 ? -3.201 18.766 -3.809 1 86 114 ASN B N 1
ATOM 2203 C CA . ASN B 1 114 ? -3.162 17.578 -2.973 1 86 114 ASN B CA 1
ATOM 2204 C C . ASN B 1 114 ? -4.555 17.188 -2.484 1 86 114 ASN B C 1
ATOM 2206 O O . ASN B 1 114 ? -4.902 16 -2.465 1 86 114 ASN B O 1
ATOM 2210 N N . VAL B 1 115 ? -5.344 18.219 -2.09 1 86.19 115 VAL B N 1
ATOM 2211 C CA . VAL B 1 115 ? -6.711 17.969 -1.637 1 86.19 115 VAL B CA 1
ATOM 2212 C C . VAL B 1 115 ? -7.531 17.359 -2.77 1 86.19 115 VAL B C 1
ATOM 2214 O O . VAL B 1 115 ? -8.258 16.391 -2.561 1 86.19 115 VAL B O 1
ATOM 2217 N N . HIS B 1 116 ? -7.348 17.922 -3.945 1 87.75 116 HIS B N 1
ATOM 2218 C CA . HIS B 1 116 ? -8.055 17.406 -5.109 1 87.75 116 HIS B CA 1
ATOM 2219 C C . HIS B 1 116 ? -7.637 15.977 -5.422 1 87.75 116 HIS B C 1
ATOM 2221 O O . HIS B 1 116 ? -8.477 15.141 -5.746 1 87.75 116 HIS B O 1
ATOM 2227 N N . PHE B 1 117 ? -6.398 15.734 -5.301 1 87.31 117 PHE B N 1
ATOM 2228 C CA . PHE B 1 117 ? -5.887 14.383 -5.531 1 87.31 117 PHE B CA 1
ATOM 2229 C C . PHE B 1 117 ? -6.527 13.391 -4.574 1 87.31 117 PHE B C 1
ATOM 2231 O O . PHE B 1 117 ? -7.02 12.344 -4.992 1 87.31 117 PHE B O 1
ATOM 2238 N N . LEU B 1 118 ? -6.527 13.703 -3.291 1 90.56 118 LEU B N 1
ATOM 2239 C CA . LEU B 1 118 ? -7.059 12.797 -2.279 1 90.56 118 LEU B CA 1
ATOM 2240 C C . LEU B 1 118 ? -8.547 12.547 -2.5 1 90.56 118 LEU B C 1
ATOM 2242 O O . LEU B 1 118 ? -9.016 11.414 -2.391 1 90.56 118 LEU B O 1
ATOM 2246 N N . GLN B 1 119 ? -9.234 13.609 -2.834 1 90.12 119 GLN B N 1
ATOM 2247 C CA . GLN B 1 119 ? -10.664 13.477 -3.1 1 90.12 119 GLN B CA 1
ATOM 2248 C C . GLN B 1 119 ? -10.922 12.562 -4.293 1 90.12 119 GLN B C 1
ATOM 2250 O O . GLN B 1 119 ? -11.812 11.711 -4.254 1 90.12 119 GLN B O 1
ATOM 2255 N N . HIS B 1 120 ? -10.086 12.703 -5.289 1 89.44 120 HIS B N 1
ATOM 2256 C CA . HIS B 1 120 ? -10.234 11.891 -6.488 1 89.44 120 HIS B CA 1
ATOM 2257 C C . HIS B 1 120 ? -9.82 10.445 -6.223 1 89.44 120 HIS B C 1
ATOM 2259 O O . HIS B 1 120 ? -10.469 9.508 -6.711 1 89.44 120 HIS B O 1
ATOM 2265 N N . ALA B 1 121 ? -8.75 10.266 -5.484 1 90.44 121 ALA B N 1
ATOM 2266 C CA . ALA B 1 121 ? -8.195 8.945 -5.199 1 90.44 121 ALA B CA 1
ATOM 2267 C C . ALA B 1 121 ? -9.219 8.062 -4.492 1 90.44 121 ALA B C 1
ATOM 2269 O O . ALA B 1 121 ? -9.25 6.848 -4.707 1 90.44 121 ALA B O 1
ATOM 2270 N N . PHE B 1 122 ? -10.117 8.664 -3.654 1 94 122 PHE B N 1
ATOM 2271 C CA . PHE B 1 122 ? -11.031 7.867 -2.84 1 94 122 PHE B CA 1
ATOM 2272 C C . PHE B 1 122 ? -12.477 8.086 -3.281 1 94 122 PHE B C 1
ATOM 2274 O O . PHE B 1 122 ? -13.414 7.73 -2.559 1 94 122 PHE B O 1
ATOM 2281 N N . ASP B 1 123 ? -12.656 8.648 -4.465 1 91.12 123 ASP B N 1
ATOM 2282 C CA . ASP B 1 123 ? -13.977 8.977 -4.98 1 91.12 123 ASP B CA 1
ATOM 2283 C C . ASP B 1 123 ? -14.82 7.723 -5.168 1 91.12 123 ASP B C 1
ATOM 2285 O O . ASP B 1 123 ? -16.047 7.762 -5.031 1 91.12 123 ASP B O 1
ATOM 2289 N N . GLY B 1 124 ? -14.25 6.586 -5.41 1 91.56 124 GLY B N 1
ATOM 2290 C CA . GLY B 1 124 ? -14.969 5.344 -5.656 1 91.56 124 GLY B CA 1
ATOM 2291 C C . GLY B 1 124 ? -15.477 4.691 -4.383 1 91.56 124 GLY B C 1
ATOM 2292 O O . GLY B 1 124 ? -16.219 3.707 -4.441 1 91.56 124 GLY B O 1
ATOM 2293 N N . LEU B 1 125 ? -15.148 5.238 -3.238 1 95.69 125 LEU B N 1
ATOM 2294 C CA . LEU B 1 125 ? -15.586 4.727 -1.944 1 95.69 125 LEU B CA 1
ATOM 2295 C C . LEU B 1 125 ? -16.5 5.727 -1.249 1 95.69 125 LEU B C 1
ATOM 2297 O O . LEU B 1 125 ? -16.266 6.938 -1.298 1 95.69 125 LEU B O 1
ATOM 2301 N N . THR B 1 126 ? -17.578 5.27 -0.633 1 95.75 126 THR B N 1
ATOM 2302 C CA . THR B 1 126 ? -18.406 6.109 0.23 1 95.75 126 THR B CA 1
ATOM 2303 C C . THR B 1 126 ? -17.641 6.473 1.506 1 95.75 126 THR B C 1
ATOM 2305 O O . THR B 1 126 ? -16.578 5.93 1.778 1 95.75 126 THR B O 1
ATOM 2308 N N . ARG B 1 127 ? -18.203 7.422 2.205 1 95.94 127 ARG B N 1
ATOM 2309 C CA . ARG B 1 127 ? -17.625 7.773 3.494 1 95.94 127 ARG B CA 1
ATOM 2310 C C . ARG B 1 127 ? -17.516 6.555 4.402 1 95.94 127 ARG B C 1
ATOM 2312 O O . ARG B 1 127 ? -16.484 6.316 5.023 1 95.94 127 ARG B O 1
ATOM 2319 N N . GLU B 1 128 ? -18.578 5.766 4.406 1 96.5 128 GLU B N 1
ATOM 2320 C CA . GLU B 1 128 ? -18.609 4.57 5.246 1 96.5 128 GLU B CA 1
ATOM 2321 C C . GLU B 1 128 ? -17.578 3.551 4.801 1 96.5 128 GLU B C 1
ATOM 2323 O O . GLU B 1 128 ? -16.891 2.947 5.633 1 96.5 128 GLU B O 1
ATOM 2328 N N . GLU B 1 129 ? -17.422 3.359 3.529 1 96.88 129 GLU B N 1
ATOM 2329 C CA . GLU B 1 129 ? -16.438 2.428 2.984 1 96.88 129 GLU B CA 1
ATOM 2330 C C . GLU B 1 129 ? -15.016 2.896 3.277 1 96.88 129 GLU B C 1
ATOM 2332 O O . GLU B 1 129 ? -14.141 2.084 3.584 1 96.88 129 GLU B O 1
ATOM 2337 N N . THR B 1 130 ? -14.828 4.211 3.199 1 97.06 130 THR B N 1
ATOM 2338 C CA . THR B 1 130 ? -13.508 4.766 3.488 1 97.06 130 THR B CA 1
ATOM 2339 C C . THR B 1 130 ? -13.148 4.57 4.961 1 97.06 130 THR B C 1
ATOM 2341 O O . THR B 1 130 ? -12.023 4.191 5.285 1 97.06 130 THR B O 1
ATOM 2344 N N . GLU B 1 131 ? -14.102 4.781 5.812 1 96.69 131 GLU B N 1
ATOM 2345 C CA . GLU B 1 131 ? -13.891 4.566 7.242 1 96.69 131 GLU B CA 1
ATOM 2346 C C . GLU B 1 131 ? -13.594 3.102 7.547 1 96.69 131 GLU B C 1
ATOM 2348 O O . GLU B 1 131 ? -12.727 2.797 8.367 1 96.69 131 GLU B O 1
ATOM 2353 N N . ARG B 1 132 ? -14.266 2.246 6.855 1 97.38 132 ARG B N 1
ATOM 2354 C CA . ARG B 1 132 ? -14.031 0.816 7.031 1 97.38 132 ARG B CA 1
ATOM 2355 C C . ARG B 1 132 ? -12.641 0.423 6.547 1 97.38 132 ARG B C 1
ATOM 2357 O O . ARG B 1 132 ? -11.961 -0.384 7.184 1 97.38 132 ARG B O 1
ATOM 2364 N N . LEU B 1 133 ? -12.266 0.963 5.41 1 97.25 133 LEU B N 1
ATOM 2365 C CA . LEU B 1 133 ? -10.914 0.729 4.906 1 97.25 133 LEU B CA 1
ATOM 2366 C C . LEU B 1 133 ? -9.875 1.172 5.926 1 97.25 133 LEU B C 1
ATOM 2368 O O . LEU B 1 133 ? -8.93 0.432 6.219 1 97.25 133 LEU B O 1
ATOM 2372 N N . GLN B 1 134 ? -10.07 2.348 6.461 1 94.75 134 GLN B N 1
ATOM 2373 C CA . GLN B 1 134 ? -9.164 2.879 7.469 1 94.75 134 GLN B CA 1
ATOM 2374 C C . GLN B 1 134 ? -9.07 1.943 8.672 1 94.75 134 GLN B C 1
ATOM 2376 O O . GLN B 1 134 ? -7.98 1.676 9.18 1 94.75 134 GLN B O 1
ATOM 2381 N N . GLU B 1 135 ? -10.164 1.432 9.133 1 94.69 135 GLU B N 1
ATOM 2382 C CA . GLU B 1 135 ? -10.219 0.536 10.281 1 94.69 135 GLU B CA 1
ATOM 2383 C C . GLU B 1 135 ? -9.477 -0.766 10 1 94.69 135 GLU B C 1
ATOM 2385 O O . GLU B 1 135 ? -8.719 -1.247 10.852 1 94.69 135 GLU B O 1
ATOM 2390 N N . LEU B 1 136 ? -9.688 -1.304 8.867 1 96.5 136 LEU B N 1
ATOM 2391 C CA . LEU B 1 136 ? -9.062 -2.572 8.508 1 96.5 136 LEU B CA 1
ATOM 2392 C C . LEU B 1 136 ? -7.555 -2.41 8.344 1 96.5 136 LEU B C 1
ATOM 2394 O O . LEU B 1 136 ? -6.789 -3.285 8.75 1 96.5 136 LEU B O 1
ATOM 2398 N N . LEU B 1 137 ? -7.121 -1.286 7.754 1 95.06 137 LEU B N 1
ATOM 2399 C CA . LEU B 1 137 ? -5.699 -1.006 7.605 1 95.06 137 LEU B CA 1
ATOM 2400 C C . LEU B 1 137 ? -5.039 -0.806 8.969 1 95.06 137 LEU B C 1
ATOM 2402 O O . LEU B 1 137 ? -3.896 -1.22 9.172 1 95.06 137 LEU B O 1
ATOM 2406 N N . ALA B 1 138 ? -5.781 -0.173 9.875 1 88.56 138 ALA B N 1
ATOM 2407 C CA . ALA B 1 138 ? -5.273 0.027 11.227 1 88.56 138 ALA B CA 1
ATOM 2408 C C . ALA B 1 138 ? -5.059 -1.308 11.938 1 88.56 138 ALA B C 1
ATOM 2410 O O . ALA B 1 138 ? -4.066 -1.49 12.641 1 88.56 138 ALA B O 1
ATOM 2411 N N . LYS B 1 139 ? -5.918 -2.238 11.734 1 91.06 139 LYS B N 1
ATOM 2412 C CA . LYS B 1 139 ? -5.789 -3.57 12.32 1 91.06 139 LYS B CA 1
ATOM 2413 C C . LYS B 1 139 ? -4.578 -4.305 11.75 1 91.06 139 LYS B C 1
ATOM 2415 O O . LYS B 1 139 ? -3.898 -5.039 12.469 1 91.06 139 LYS B O 1
ATOM 2420 N N . LEU B 1 140 ? -4.32 -4.113 10.477 1 90.31 140 LEU B N 1
ATOM 2421 C CA . LEU B 1 140 ? -3.201 -4.762 9.805 1 90.31 140 LEU B CA 1
ATOM 2422 C C . LEU B 1 140 ? -1.871 -4.266 10.359 1 90.31 140 LEU B C 1
ATOM 2424 O O . LEU B 1 140 ? -0.923 -5.039 10.508 1 90.31 140 LEU B O 1
ATOM 2428 N N . ARG B 1 141 ? -1.725 -3.01 10.609 1 81.62 141 ARG B N 1
ATOM 2429 C CA . ARG B 1 141 ? -0.491 -2.385 11.07 1 81.62 141 ARG B CA 1
ATOM 2430 C C . ARG B 1 141 ? -0.219 -2.725 12.531 1 81.62 141 ARG B C 1
ATOM 2432 O O . ARG B 1 141 ? 0.936 -2.785 12.961 1 81.62 141 ARG B O 1
ATOM 2439 N N . ARG B 1 142 ? -1.207 -2.789 13.375 1 64.25 142 ARG B N 1
ATOM 2440 C CA . ARG B 1 142 ? -1.023 -3.143 14.773 1 64.25 142 ARG B CA 1
ATOM 2441 C C . ARG B 1 142 ? -0.304 -4.48 14.914 1 64.25 142 ARG B C 1
ATOM 2443 O O . ARG B 1 142 ? 0.499 -4.668 15.828 1 64.25 142 ARG B O 1
ATOM 2450 N N . ASP B 1 143 ? -0.532 -5.289 13.969 1 55.53 143 ASP B N 1
ATOM 2451 C CA . ASP B 1 143 ? 0.069 -6.613 14.07 1 55.53 143 ASP B CA 1
ATOM 2452 C C . ASP B 1 143 ? 1.499 -6.609 13.531 1 55.53 143 ASP B C 1
ATOM 2454 O O . ASP B 1 143 ? 2.26 -7.551 13.773 1 55.53 143 ASP B O 1
ATOM 2458 N N . ASP B 1 144 ? 1.86 -5.727 12.602 1 54.16 144 ASP B N 1
ATOM 2459 C CA . ASP B 1 144 ? 3.197 -5.703 12.016 1 54.16 144 ASP B CA 1
ATOM 2460 C C . ASP B 1 144 ? 4.223 -5.168 13.016 1 54.16 144 ASP B C 1
ATOM 2462 O O . ASP B 1 144 ? 5.398 -5.004 12.68 1 54.16 144 ASP B O 1
ATOM 2466 N N . GLY B 1 145 ? 4.008 -5.457 14.266 1 47.81 145 GLY B N 1
ATOM 2467 C CA . GLY B 1 145 ? 4.961 -5.066 15.297 1 47.81 145 GLY B CA 1
ATOM 2468 C C . GLY B 1 145 ? 5.09 -3.564 15.445 1 47.81 145 GLY B C 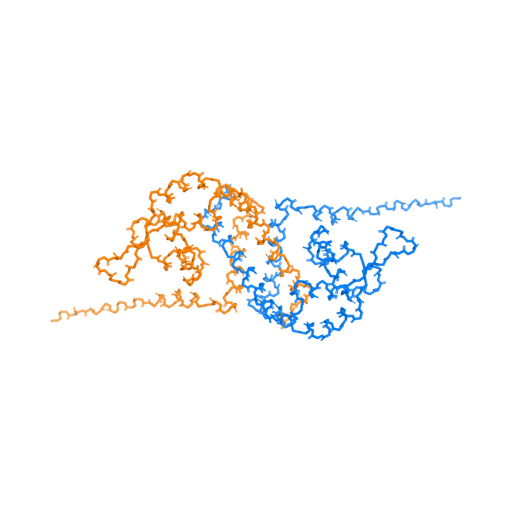1
ATOM 2469 O O . GLY B 1 145 ? 5.859 -3.084 16.281 1 47.81 145 GLY B O 1
ATOM 2470 N N . ASP B 1 146 ? 4.648 -2.939 14.492 1 45.25 146 ASP B N 1
ATOM 2471 C CA . ASP B 1 146 ? 4.66 -1.511 14.789 1 45.25 146 ASP B CA 1
ATOM 2472 C C . ASP B 1 146 ? 3.529 -1.143 15.75 1 45.25 146 ASP B C 1
ATOM 2474 O O . ASP B 1 146 ? 3.162 0.029 15.867 1 45.25 146 ASP B O 1
ATOM 2478 N N . GLY B 1 147 ? 2.826 -2.014 16.25 1 40.19 147 GLY B N 1
ATOM 2479 C CA . GLY B 1 147 ? 1.74 -1.874 17.203 1 40.19 147 GLY B CA 1
ATOM 2480 C C . GLY B 1 147 ? 2.062 -0.917 18.344 1 40.19 147 GLY B C 1
ATOM 2481 O O . GLY B 1 147 ? 1.323 -0.839 19.328 1 40.19 147 GLY B O 1
ATOM 2482 N N . GLN B 1 148 ? 3.176 -0.482 18.453 1 34.41 148 GLN B N 1
ATOM 2483 C CA . GLN B 1 148 ? 3.361 0.352 19.641 1 34.41 148 GLN B CA 1
ATOM 2484 C C . GLN B 1 148 ? 2.449 1.575 19.594 1 34.41 148 GLN B C 1
ATOM 2486 O O . GLN B 1 148 ? 2.406 2.354 20.547 1 34.41 148 GLN B O 1
ATOM 2491 N N . ALA B 1 149 ? 1.772 1.758 18.578 1 36.81 149 ALA B N 1
ATOM 2492 C CA . ALA B 1 149 ? 1.039 3.02 18.641 1 36.81 149 ALA B CA 1
ATOM 2493 C C . ALA B 1 149 ? -0.196 2.895 19.531 1 36.81 149 ALA B C 1
ATOM 2495 O O . ALA B 1 149 ? -0.657 3.883 20.109 1 36.81 149 ALA B O 1
ATOM 2496 N N . ARG B 1 150 ? -0.986 1.766 19.531 1 36.34 150 ARG B N 1
ATOM 2497 C CA . ARG B 1 150 ? -2.201 1.725 20.344 1 36.34 150 ARG B CA 1
ATOM 2498 C C . ARG B 1 150 ? -1.871 1.763 21.828 1 36.34 150 ARG B C 1
ATOM 2500 O O . ARG B 1 150 ? -2.77 1.858 22.672 1 36.34 150 ARG B O 1
ATOM 2507 N N . SER B 1 151 ? -0.767 1.197 22.156 1 34.25 151 SER B N 1
ATOM 2508 C CA . SER B 1 151 ? -0.572 1.257 23.609 1 34.25 151 SER B CA 1
ATOM 2509 C C . SER B 1 151 ? -0.613 2.695 24.109 1 34.25 151 SER B C 1
ATOM 2511 O O . SER B 1 151 ? -1.115 2.961 25.203 1 34.25 151 SER B O 1
ATOM 2513 N N . ALA B 1 152 ? -0.316 3.66 23.172 1 33.75 152 ALA B N 1
ATOM 2514 C CA . ALA B 1 152 ? -0.286 5.016 23.719 1 33.75 152 ALA B CA 1
ATOM 2515 C C . ALA B 1 152 ? -1.694 5.59 23.844 1 33.75 152 ALA B C 1
ATOM 2517 O O . ALA B 1 152 ? -1.955 6.438 24.703 1 33.75 152 ALA B O 1
ATOM 2518 N N . LEU B 1 153 ? -2.629 5.164 22.969 1 33.59 153 LEU B N 1
ATOM 2519 C CA . LEU B 1 153 ? -3.959 5.75 23.109 1 33.59 153 LEU B CA 1
ATOM 2520 C C . LEU B 1 153 ? -4.652 5.211 24.359 1 33.59 153 LEU B C 1
ATOM 2522 O O . LEU B 1 153 ? -5.391 5.938 25.031 1 33.59 153 LEU B O 1
ATOM 2526 N N . ASN B 1 154 ? -4.543 3.9 24.5 1 35.91 154 ASN B N 1
ATOM 2527 C CA . ASN B 1 154 ? -5.211 3.357 25.688 1 35.91 154 ASN B CA 1
ATOM 2528 C C . ASN B 1 154 ? -4.5 3.768 26.969 1 35.91 154 ASN B C 1
ATOM 2530 O O . ASN B 1 154 ? -5.066 3.66 28.062 1 35.91 154 ASN B O 1
ATOM 2534 N N . ALA B 1 155 ? -3.135 3.93 26.828 1 36.66 155 ALA B N 1
ATOM 2535 C CA . ALA B 1 155 ? -2.445 4.246 28.078 1 36.66 155 ALA B CA 1
ATOM 2536 C C . ALA B 1 155 ? -2.869 5.613 28.609 1 36.66 155 ALA B C 1
ATOM 2538 O O . ALA B 1 155 ? -2.848 5.855 29.812 1 36.66 155 ALA B O 1
ATOM 2539 N N . ASP B 1 156 ? -3 6.488 27.578 1 34.41 156 ASP B N 1
ATOM 2540 C CA . ASP B 1 156 ? -3.23 7.836 28.078 1 34.41 156 ASP B CA 1
ATOM 2541 C C . ASP B 1 156 ? -4.668 8 28.578 1 34.41 156 ASP B C 1
ATOM 2543 O O . ASP B 1 156 ? -5.035 9.055 29.094 1 34.41 156 ASP B O 1
ATOM 2547 N N . ALA B 1 157 ? -5.508 6.938 28.188 1 38.06 157 ALA B N 1
ATOM 2548 C CA . ALA B 1 157 ? -6.828 7.055 28.797 1 38.06 157 ALA B CA 1
ATOM 2549 C C . ALA B 1 157 ? -6.781 6.688 30.281 1 38.06 157 ALA B C 1
ATOM 2551 O O . ALA B 1 157 ? -7.305 5.648 30.688 1 38.06 157 ALA B O 1
ATOM 2552 N N . ALA B 1 158 ? -5.504 6.676 30.781 1 35.84 158 ALA B N 1
ATOM 2553 C CA . ALA B 1 158 ? -5.57 6.52 32.219 1 35.84 158 ALA B CA 1
ATOM 2554 C C . ALA B 1 158 ? -6.641 7.426 32.812 1 35.84 158 ALA B C 1
ATOM 2556 O O . ALA B 1 158 ? -6.746 8.602 32.469 1 35.84 158 ALA B O 1
ATOM 2557 N N . PRO B 1 159 ? -7.699 6.828 33.156 1 35.09 159 PRO B N 1
ATOM 2558 C CA . PRO B 1 159 ? -8.68 7.645 33.875 1 35.09 159 PRO B CA 1
ATOM 2559 C C . PRO B 1 159 ? -8.031 8.648 34.812 1 35.09 159 PRO B C 1
ATOM 2561 O O . PRO B 1 159 ? -7.039 8.328 35.469 1 35.09 159 PRO B O 1
ATOM 2564 N N . ASP B 1 160 ? -7.633 9.766 34.25 1 34.28 160 ASP B N 1
ATOM 2565 C CA . ASP B 1 160 ? -7.262 10.844 35.156 1 34.28 160 ASP B CA 1
ATOM 2566 C C . ASP B 1 160 ? -8.102 10.797 36.438 1 34.28 160 ASP B C 1
ATOM 2568 O O . ASP B 1 160 ? -9.289 11.125 36.406 1 34.28 160 ASP B O 1
ATOM 2572 N N . ARG B 1 161 ? -8.18 9.641 37.062 1 35.19 161 ARG B N 1
ATOM 2573 C CA . ARG B 1 161 ? -8.828 9.648 38.375 1 35.19 161 ARG B CA 1
ATOM 2574 C C . ARG B 1 161 ? -8.297 10.773 39.25 1 35.19 161 ARG B C 1
ATOM 2576 O O . ARG B 1 161 ? -7.184 10.68 39.781 1 35.19 161 ARG B O 1
ATOM 2583 N N . ARG B 1 162 ? -8.352 12.023 38.75 1 35.38 162 ARG B N 1
ATOM 2584 C CA . ARG B 1 162 ? -8.227 13.125 39.688 1 35.38 162 ARG B CA 1
ATOM 2585 C C . ARG B 1 162 ? -9 12.836 40.969 1 35.38 162 ARG B C 1
ATOM 2587 O O . ARG B 1 162 ? -10.227 12.727 40.938 1 35.38 162 ARG B O 1
ATOM 2594 N N . THR B 1 163 ? -8.477 11.805 41.719 1 34.06 163 THR B N 1
ATOM 2595 C CA . THR B 1 163 ? -8.914 11.695 43.094 1 34.06 163 THR B CA 1
ATOM 2596 C C . THR B 1 163 ? -9.117 13.078 43.719 1 34.06 163 THR B C 1
ATOM 2598 O O . THR B 1 163 ? -8.18 13.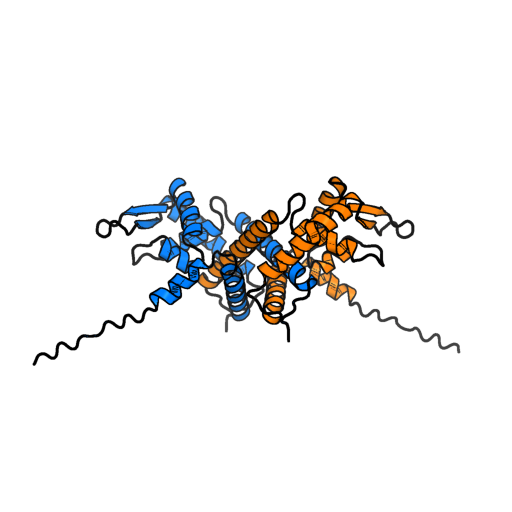867 43.812 1 34.06 163 THR B O 1
ATOM 2601 N N . THR B 1 164 ? -10.172 13.75 43.25 1 33.25 164 THR B N 1
ATOM 2602 C CA . THR B 1 164 ? -10.664 14.938 43.906 1 33.25 164 THR B CA 1
ATOM 2603 C C . THR B 1 164 ? -10.602 14.766 45.438 1 33.25 164 THR B C 1
ATOM 2605 O O . THR B 1 164 ? -11.25 13.875 46 1 33.25 164 THR B O 1
ATOM 2608 N N . HIS B 1 165 ? -9.344 14.641 46 1 34.66 165 HIS B N 1
ATOM 2609 C CA . HIS B 1 165 ? -9.172 14.75 47.438 1 34.66 165 HIS B CA 1
ATOM 2610 C C . HIS B 1 165 ? -10.047 15.859 48.031 1 34.66 165 HIS B C 1
ATOM 2612 O O . HIS B 1 165 ? -9.883 17.031 47.656 1 34.66 165 HIS B O 1
ATOM 2618 N N . ASP B 1 166 ? -11.352 15.602 48.188 1 33.53 166 ASP B N 1
ATOM 2619 C CA . ASP B 1 166 ? -12.312 16.359 48.969 1 33.53 166 ASP B CA 1
ATOM 2620 C C . ASP B 1 166 ? -11.695 16.812 50.281 1 33.53 166 ASP B C 1
ATOM 2622 O O . ASP B 1 166 ? -11.297 15.977 51.125 1 33.53 166 ASP B O 1
ATOM 2626 N N . HIS B 1 167 ? -10.672 17.734 50.219 1 33.53 167 HIS B N 1
ATOM 2627 C CA . HIS B 1 167 ? -10.188 18.422 51.406 1 33.53 167 HIS B CA 1
ATOM 2628 C C . HIS B 1 167 ? -11.344 18.859 52.312 1 33.53 167 HIS B C 1
ATOM 2630 O O . HIS B 1 167 ? -12.086 19.781 51.969 1 33.53 167 HIS B O 1
ATOM 2636 N N . THR B 1 168 ? -12.102 17.859 52.812 1 30.2 168 THR B N 1
ATOM 2637 C CA . THR B 1 168 ? -13.016 18.156 53.906 1 30.2 168 THR B CA 1
ATOM 2638 C C . THR B 1 168 ? -12.344 19.031 54.938 1 30.2 168 THR B C 1
ATOM 2640 O O . THR B 1 168 ? -11.359 18.625 55.562 1 30.2 168 THR B O 1
ATOM 2643 N N . ALA B 1 169 ? -12.219 20.281 54.594 1 33.16 169 ALA B N 1
ATOM 2644 C CA . ALA B 1 169 ? -12 21.312 55.594 1 33.16 169 ALA B CA 1
ATOM 2645 C C . ALA B 1 169 ? -12.883 21.094 56.812 1 33.16 169 ALA B C 1
ATOM 2647 O O . ALA B 1 169 ? -14.109 21.219 56.719 1 33.16 169 ALA B O 1
ATOM 2648 N N . VAL B 1 170 ? -12.656 19.906 57.469 1 29.14 170 VAL B N 1
ATOM 2649 C CA . VAL B 1 170 ? -13.07 20.062 58.844 1 29.14 170 VAL B CA 1
ATOM 2650 C C . VAL B 1 170 ? -12.203 21.109 59.531 1 29.14 170 VAL B C 1
ATOM 2652 O O . VAL B 1 170 ? -10.992 21.172 59.312 1 29.14 170 VAL B O 1
#

InterPro domains:
  IPR000835 MarR-type HTH domain [PF12802] (35-94)
  IPR000835 MarR-type HTH domain [PR00598] (90-106)
  IPR000835 MarR-type HTH domain [PR00598] (120-140)
  IPR000835 MarR-type HTH domain [PS50995] (3-142)
  IPR000835 MarR-type HTH domain [SM00347] (30-130)
  IPR036388 Winged helix-like DNA-binding domain superfamily [G3DSA:1.10.10.10] (3-162)
  IPR036390 Winged helix DNA-binding domain superfamily [SSF46785] (10-142)
  IPR039422 Transcription regulators MarR/SlyA-like [PTHR33164] (34-141)

Foldseek 3Di:
DPPDDPPVNVVVVVVCVVCLVVVLQVLQQVLADPDGLVLLVLLVQLVVVPPDQAALLNSCVVVVHDSVVSVVSVVVCVVVVQKDWDQDPVHNPGTGIDGDPNNVVRCVVRVVSSVVSVCVSCVVDDPVRVVVVVVVVSVVVCVVVVVPPVVVVVVVVPVCCVVPPPPPPD/DPPDDPPVNVVVVVVCVVCLVVVLQVLQQVLADPDGLVLLVLLVQLVVVPPDQAALLNSCVVVVHDSVVSVVSVVVCVVVVQKDWDQDPVHNPGTGIDGDPNNVVRCVVRVVSSVVSVCVSCVVDDPVRVVVVVVVVSVVVCVVVVVPPVVVVVVVPPVVCPVVPPPPPD

Radius of gyration: 25.03 Å; Cα contacts (8 Å, |Δi|>4): 398; chains: 2; bounding box: 55×63×98 Å

Organism: NCBI:txid582686

Secondary structure (DSSP, 8-state):
------HHHHHHHHHHHHHHHHHHHHHHHHH-SSS-HHHHHHHHHHHH-TTS---HHHHHHHHT--HHHHHHHHHHHHHTTSEEEEE-SS-TT-EEEEE-HHHHHHHHHHHHHHHHHHHHHTTTS-HHHHHHHHHHHHHHHIIIIITHHHHHHHHTT-------------/------HHHHHHHHHHHHHHHHHHHHHHHHH-SSS-HHHHHHHHHHHH-TTS---HHHHHHHHT--HHHHHHHHHHHHHTTSEEEEE-SS-TT-EEEEE-HHHHHHHHHHHHHHHHHHHHHTTTS-HHHHHHHHHHHHHHHIIIIITHHHHHHHHS--------------

Sequence (340 aa):
MHDDKPLLLLQQTYAALIASAHGLQAQGDKYVEVLTSRQLMVLTVIARMADEPVTINAVAREMGTTKQSMRQLIAKLETDGIVLLQQNPHDRRAVSLIVTERGRNLLQANGDKNVHFLQHAFDGLTREETERLQELLAKLRRDDGDGQARSALNADAAPDRRTTHDHTAVMHDDKPLLLLQQTYAALIASAHGLQAQGDKYVEVLTSRQLMVLTVIARMADEPVTINAVAREMGTTKQSMRQLIAKLETDGIVLLQQNPHDRRAVSLIVTERGRNLLQANGDKNVHFLQHAFDGLTREETERLQELLAKLRRDDGDGQARSALNADAAPDRRTTHDHTAV

Solvent-accessible surface area (backbone atoms only — not comparable to full-atom values): 18837 Å² total; per-residue (Å²): 131,77,74,71,60,55,66,65,56,48,51,25,35,52,46,28,41,41,50,41,27,51,52,50,48,56,53,38,40,70,67,30,88,89,49,46,48,68,56,49,52,51,50,51,52,57,64,68,44,66,89,49,83,33,30,65,59,58,50,12,59,69,42,61,49,45,51,70,63,40,49,55,54,49,51,52,34,34,75,70,52,28,33,43,82,39,69,32,89,88,37,83,83,41,47,22,56,40,73,30,72,62,30,49,52,50,42,69,74,40,44,65,52,52,53,52,47,49,53,59,60,47,57,72,44,50,46,67,53,47,52,49,49,37,52,53,38,50,43,43,36,43,65,70,70,60,32,68,53,61,56,55,60,63,54,66,59,49,71,76,68,68,73,73,73,73,74,70,79,118,132,79,72,70,60,54,66,66,56,49,50,26,34,53,46,31,41,41,49,41,27,52,53,50,50,54,54,37,40,71,66,30,89,89,46,48,50,67,55,48,51,50,51,50,52,55,62,68,44,66,90,48,81,35,30,65,58,57,50,12,59,69,42,63,50,45,53,69,63,39,49,55,54,48,51,52,35,35,76,70,52,28,34,41,82,39,70,33,89,88,38,82,82,40,46,22,58,40,71,30,74,61,29,48,51,48,41,70,74,40,44,66,54,51,51,52,46,49,52,59,62,47,58,73,44,51,46,68,53,45,52,48,50,36,52,53,39,52,42,42,36,44,64,69,70,60,31,67,53,60,56,53,60,61,56,67,58,46,72,76,69,70,72,73,74,76,74,71,80,118

pLDDT: mean 78.12, std 20.65, range [28.8, 97.38]

Nearest PDB structures (foldseek):
  1lnw-assembly7_A  TM=6.661E-01  e=8.703E-07  Pseudomonas aeruginosa
  6pco-assembly2_C  TM=7.208E-01  e=3.622E-06  Bordetella bronchiseptica
  7kfq-assembly1_A  TM=6.090E-01  e=1.884E-06  Variovorax paradoxus
  5x80-assembly1_B  TM=5.777E-01  e=2.000E-06  Mycobacterium tuberculosis H37Rv
  3s2w-assembly4_H  TM=6.527E-01  e=4.948E-05  Methanosarcina mazei Go1